Protein AF-A0A6A4X162-F1 (afdb_monomer_lite)

pLDDT: mean 90.35, std 9.37, range [43.38, 98.75]

Organism: Amphibalanus amphitrite (NCBI:txid1232801)

Sequence (374 aa):
MGSVSLGYGLFQLTVSLLPAKFVKVVQLLGFQSDRSAALAALMFCRTSRDMRAPLASLALLWYHSVVRPLLSLDGRAVSAGVAVCHQLLRETEGRYGQAALFQFFRGRLLRLESDLSGAIGAYEVAASQGQQGEVRLLCLHEIGWCRLLQLDWVEAFVAFSELAEQSRWSKAFYQYLSALCTGASGDITLASALLNDIPPPGRGRSELDTFLESRAAALREPRAPPAAQLACRLHAYELLYLWNALPSCPQDVWKAVVEDCERAALELPPLAAVAHLVCGGVFDNTCLREAERHYTRALHLGKDDSRRAYVAPHASYELAAMYCAQAKRRAEGRALLLSARDDYKDYDFESRLAVRIQAALKRLEKTGREQKSK

Radius of gyration: 21.19 Å; chains: 1; bounding box: 61×47×52 Å

InterPro domains:
  IPR019412 IML2-like/Tetratricopeptide repeat protein 39-like [PF10300] (2-252)
  IPR019412 IML2-like/Tetratricopeptide repeat protein 39-like [PTHR31859] (2-363)

Foldseek 3Di:
DLVCLLVQLVVLCVLLLAFPVVVVVVVVVVDDHDNVSSLVSLVVSLPDPDPSNVVSLLVLLCCLLAVCLQLVLVPVPNVVSLVVLVVSLVVCCVPCVQALSSLQSVLSSCLLVLVLVSSLVSLVSSLVNDPDVVSVLSSLVSNLVSCLLALVLVSNLVSLVVCLPPPPPDNLVSLQSNLLSCLLVQNPVVSLVSLVPRDQADPPDDLVSVLSVLLSVVLNPDDDSVLSNLSSNLVSLLVCVNSSSLSSHDPVSLVVLLVSLVVCVVSPVLCVLSSLLSNLSSCVNPPNVSNLVSLVVSLVSLPPNPSAVVSNLSSLLSNLSVQCVPPVRVVVSLVSLVCSLPVGDDHRPNSSSSSSSVSSVVVSVVVVVVVVVD

Secondary structure (DSSP, 8-state):
-HHHHHHHHHHHHHHTTS-HHHHHHHHHTTPPP-HHHHHHHHHHHTTSSSTHHHHHHHHHHHIIIIIHHHTTTTTT-THHHHHHHHHHHHHHHHHHTTSHHHHHHHHHHHHHTT-HHHHHHHHHHHHHH--SHHHHHHHHHHHHHHHHHTT-HHHHHHHHHHHHHH-SS-HHHHHHHHHHHHHHHT-HHHHHHHHHTSPPP-SS--HHHHHHHHHHHHHHS---HHHHHHHHHHHHHHHHHHTT-GGGS-HHHHHHH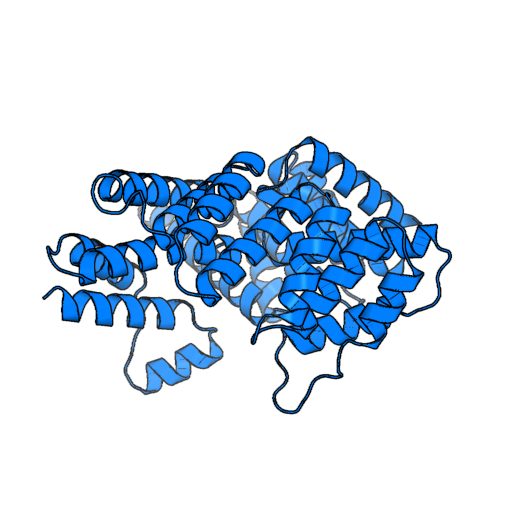HHHHHHHHHH-GGGHHHHHHHHHHHHTTT-HHHHHHHHHHHHHHHTS-GGGTTHHHHHHHHHHHHHHHSGGGHHHHHHHHHHHHHS--S-TTHHHHHHHHHHHHHHHHHHHHHHH--

Structure (mmCIF, N/CA/C/O backbone):
data_AF-A0A6A4X162-F1
#
_entry.id   AF-A0A6A4X162-F1
#
loop_
_atom_site.group_PDB
_atom_site.id
_atom_site.type_symbol
_atom_site.label_atom_id
_atom_site.label_alt_id
_atom_site.label_comp_id
_atom_site.label_asym_id
_atom_site.label_entity_id
_atom_site.label_seq_id
_atom_site.pdbx_PDB_ins_code
_atom_site.Cartn_x
_atom_site.Cartn_y
_atom_site.Cartn_z
_atom_site.occupancy
_atom_site.B_iso_or_equiv
_atom_site.auth_seq_id
_atom_site.auth_comp_id
_atom_site.auth_asym_id
_atom_site.auth_atom_id
_atom_site.pdbx_PDB_model_num
ATOM 1 N N . MET A 1 1 ? -25.952 -10.851 24.608 1.00 64.12 1 MET A N 1
ATOM 2 C CA . MET A 1 1 ? -25.878 -10.821 23.129 1.00 64.12 1 MET A CA 1
ATOM 3 C C . MET A 1 1 ? -24.673 -10.039 22.608 1.00 64.12 1 MET A C 1
ATOM 5 O O . MET A 1 1 ? -23.900 -10.628 21.872 1.00 64.12 1 MET A O 1
ATOM 9 N N . GLY A 1 2 ? -24.428 -8.786 23.024 1.00 71.44 2 GLY A N 1
ATOM 10 C CA . GLY A 1 2 ? -23.313 -7.974 22.490 1.00 71.44 2 GLY A CA 1
ATOM 11 C C . GLY A 1 2 ? -21.900 -8.580 22.609 1.00 71.44 2 GLY A C 1
ATOM 12 O O . GLY A 1 2 ? -21.102 -8.427 21.691 1.00 71.44 2 GLY A O 1
ATOM 13 N N . SER A 1 3 ? -21.591 -9.321 23.682 1.00 72.38 3 SER A N 1
ATOM 14 C CA . SER A 1 3 ? -20.309 -10.037 23.842 1.00 72.38 3 SER A CA 1
ATOM 15 C C . SER A 1 3 ? -20.112 -11.154 22.817 1.00 72.38 3 SER A C 1
ATOM 17 O O . SER A 1 3 ? -19.048 -11.254 22.212 1.00 72.38 3 SER A O 1
ATOM 19 N N . VAL A 1 4 ? -21.154 -11.960 22.598 1.00 84.06 4 VAL A N 1
ATOM 20 C CA . VAL A 1 4 ? -21.159 -13.039 21.603 1.00 84.06 4 VAL A CA 1
ATOM 21 C C . VAL A 1 4 ? -21.019 -12.448 20.203 1.00 84.06 4 VAL A C 1
ATOM 23 O O . VAL A 1 4 ? -20.213 -12.937 19.423 1.00 84.06 4 VAL A O 1
ATOM 26 N N . SER A 1 5 ? -21.721 -11.349 19.909 1.00 86.62 5 SER A N 1
ATOM 27 C CA . SER A 1 5 ? -21.634 -10.666 18.614 1.00 86.62 5 SER A CA 1
ATOM 28 C C . SER A 1 5 ? -20.253 -10.061 18.343 1.00 86.62 5 SER A C 1
ATOM 30 O O . SER A 1 5 ? -19.780 -10.158 17.215 1.00 86.62 5 SER A O 1
ATOM 32 N N . LEU A 1 6 ? -19.582 -9.487 19.353 1.00 90.19 6 LEU A N 1
ATOM 33 C CA . LEU A 1 6 ? -18.212 -8.979 19.199 1.00 90.19 6 LEU A CA 1
ATOM 34 C C . LEU A 1 6 ? -17.234 -10.116 18.892 1.00 90.19 6 LEU A C 1
ATOM 36 O O . LEU A 1 6 ? -16.507 -10.048 17.905 1.00 90.19 6 LEU A O 1
ATOM 40 N N . GLY A 1 7 ? -17.233 -11.162 19.725 1.00 90.31 7 GLY A N 1
ATOM 41 C CA . GLY A 1 7 ? -16.327 -12.300 19.566 1.00 90.31 7 GLY A CA 1
ATOM 42 C C . GLY A 1 7 ? -16.553 -13.037 18.247 1.00 90.31 7 GLY A C 1
ATOM 43 O O . GLY A 1 7 ? -15.603 -13.268 17.503 1.00 90.31 7 GLY A O 1
ATOM 44 N N . TYR A 1 8 ? -17.815 -13.329 17.919 1.00 90.56 8 TYR A N 1
ATOM 45 C CA . TYR A 1 8 ? -18.197 -13.938 16.645 1.00 90.56 8 TYR A CA 1
ATOM 46 C C . TYR A 1 8 ? -17.790 -13.060 15.460 1.00 90.56 8 TYR A C 1
ATOM 48 O O . TYR A 1 8 ? -17.157 -13.553 14.531 1.00 90.56 8 TYR A O 1
ATOM 56 N N . GLY A 1 9 ? -18.108 -11.762 15.508 1.00 91.56 9 GLY A N 1
ATOM 57 C CA . GLY A 1 9 ? -17.802 -10.812 14.443 1.00 91.56 9 GLY A CA 1
ATOM 58 C C . GLY A 1 9 ? -16.304 -10.691 14.174 1.00 91.56 9 GLY A C 1
ATOM 59 O O . GLY A 1 9 ? -15.881 -10.813 13.028 1.00 91.56 9 GLY A O 1
ATOM 60 N N . LEU A 1 10 ? -15.487 -10.526 15.218 1.00 91.50 10 LEU A N 1
ATOM 61 C CA . LEU A 1 10 ? -14.030 -10.461 15.084 1.00 91.50 10 LEU A CA 1
ATOM 62 C C . LEU A 1 10 ? -13.452 -11.769 14.539 1.00 91.50 10 LEU A C 1
ATOM 64 O O . LEU A 1 10 ? -12.712 -11.742 13.560 1.00 91.50 10 LEU A O 1
ATOM 68 N N . PHE A 1 11 ? -13.828 -12.911 15.118 1.00 88.75 11 PHE A N 1
ATOM 69 C CA . PHE A 1 11 ? -13.319 -14.213 14.691 1.00 88.75 11 PHE A CA 1
ATOM 70 C C . PHE A 1 11 ? -13.659 -14.503 13.224 1.00 88.75 11 PHE A C 1
ATOM 72 O O . PHE A 1 11 ? -12.775 -14.797 12.421 1.00 88.75 11 PHE A O 1
ATOM 79 N N . GLN A 1 12 ? -14.932 -14.359 12.851 1.00 88.81 12 GLN A N 1
ATOM 80 C CA . GLN A 1 12 ? -15.403 -14.595 11.487 1.00 88.81 12 GLN A CA 1
ATOM 81 C C . GLN A 1 12 ? -14.750 -13.644 10.484 1.00 88.81 12 GLN A C 1
ATOM 83 O O . GLN A 1 12 ? -14.373 -14.064 9.386 1.00 88.81 12 GLN A O 1
ATOM 88 N N . LEU A 1 13 ? -14.558 -12.378 10.868 1.00 87.88 13 LEU A N 1
ATOM 89 C CA . LEU A 1 13 ? -13.874 -11.407 10.030 1.00 87.88 13 LEU A CA 1
ATOM 90 C C . LEU A 1 13 ? -12.420 -11.819 9.799 1.00 87.88 13 LEU A C 1
ATOM 92 O O . LEU A 1 13 ? -12.012 -11.902 8.642 1.00 87.88 13 LEU A O 1
ATOM 96 N N . THR A 1 14 ? -11.675 -12.151 10.857 1.00 86.50 14 THR A N 1
ATOM 97 C CA . THR A 1 14 ? -10.281 -12.604 10.763 1.00 86.50 14 THR A CA 1
ATOM 98 C C . THR A 1 14 ? -10.153 -13.842 9.883 1.00 86.50 14 THR A C 1
ATOM 100 O O . THR A 1 14 ? -9.348 -13.840 8.955 1.00 86.50 14 THR A O 1
ATOM 103 N N . VAL A 1 15 ? -10.985 -14.869 10.094 1.00 83.75 15 VAL A N 1
ATOM 104 C CA . VAL A 1 15 ? -10.953 -16.086 9.265 1.00 83.75 15 VAL A CA 1
ATOM 105 C C . VAL A 1 15 ? -11.263 -15.763 7.800 1.00 83.75 15 VAL A C 1
ATOM 107 O O . VAL A 1 15 ? -10.614 -16.300 6.905 1.00 83.75 15 VAL A O 1
ATOM 110 N N . SER A 1 16 ? -12.189 -14.835 7.531 1.00 82.19 16 SER A N 1
ATOM 111 C CA . SER A 1 16 ? -12.540 -14.431 6.159 1.00 82.19 16 SER A CA 1
ATOM 112 C C . SER A 1 16 ? -11.418 -13.705 5.401 1.00 82.19 16 SER A C 1
ATOM 114 O O . SER A 1 16 ? -11.548 -13.483 4.191 1.00 82.19 16 SER A O 1
ATOM 116 N N . LEU A 1 17 ? -10.369 -13.275 6.107 1.00 80.00 17 LEU A N 1
ATOM 117 C CA . LEU A 1 17 ? -9.215 -12.553 5.570 1.00 80.00 17 LEU A CA 1
ATOM 118 C C . LEU A 1 17 ? -7.970 -13.442 5.457 1.00 80.00 17 LEU A C 1
ATOM 120 O O . LEU A 1 17 ? -6.963 -13.001 4.906 1.00 80.00 17 LEU A O 1
ATOM 124 N N . LEU A 1 18 ? -8.024 -14.681 5.957 1.00 74.19 18 LEU A N 1
ATOM 125 C CA . LEU A 1 18 ? -6.897 -15.603 5.885 1.00 74.19 18 LEU A CA 1
ATOM 126 C C . LEU A 1 18 ? -6.612 -16.033 4.434 1.00 74.19 18 LEU A C 1
ATOM 128 O O . LEU A 1 18 ? -7.545 -16.293 3.668 1.00 74.19 18 LEU A O 1
ATOM 132 N N . PRO A 1 19 ? -5.329 -16.198 4.057 1.00 67.44 19 PRO A N 1
ATOM 133 C CA . PRO A 1 19 ? -4.957 -16.827 2.795 1.00 67.44 19 PRO A CA 1
ATOM 134 C C . PRO A 1 19 ? -5.559 -18.232 2.654 1.00 67.44 19 PRO A C 1
ATOM 136 O O . PRO A 1 19 ? -5.687 -18.968 3.637 1.00 67.44 19 PRO A O 1
ATOM 139 N N . ALA A 1 20 ? -5.850 -18.652 1.418 1.00 67.75 20 ALA A N 1
ATOM 140 C CA . ALA A 1 20 ? -6.546 -19.911 1.118 1.00 67.75 20 ALA A CA 1
ATOM 141 C C . ALA A 1 20 ? -5.912 -21.162 1.764 1.00 67.75 20 ALA A C 1
ATOM 143 O O . ALA A 1 20 ? -6.627 -22.091 2.143 1.00 67.75 20 ALA A O 1
ATOM 144 N N . LYS A 1 21 ? -4.582 -21.173 1.939 1.00 67.62 21 LYS A N 1
ATOM 145 C CA . LYS A 1 21 ? -3.845 -22.254 2.615 1.00 67.62 21 LYS A CA 1
ATOM 146 C C . LYS A 1 21 ? -4.263 -22.453 4.080 1.00 67.62 21 LYS A C 1
ATOM 148 O O . LYS A 1 21 ? -4.369 -23.589 4.527 1.00 67.62 21 LYS A O 1
ATOM 153 N N . PHE A 1 22 ? -4.582 -21.376 4.798 1.00 69.81 22 PHE A N 1
ATOM 154 C CA . PHE A 1 22 ? -5.029 -21.435 6.195 1.00 69.81 22 PHE A CA 1
ATOM 155 C C . PHE A 1 22 ? -6.539 -21.652 6.322 1.00 69.81 22 PHE A C 1
ATOM 157 O O . PHE A 1 22 ? -6.988 -22.282 7.277 1.00 69.81 22 PHE A O 1
ATOM 164 N N . VAL A 1 23 ? -7.323 -21.205 5.335 1.00 69.31 23 VAL A N 1
ATOM 165 C CA . VAL A 1 23 ? -8.781 -21.416 5.313 1.00 69.31 23 VAL A CA 1
ATOM 166 C C . VAL A 1 23 ? -9.128 -22.907 5.378 1.00 69.31 23 VAL A C 1
ATOM 168 O O . VAL A 1 23 ? -10.038 -23.279 6.112 1.00 69.31 23 VAL A O 1
ATOM 171 N N . LYS A 1 24 ? -8.371 -23.777 4.694 1.00 68.31 24 LYS A N 1
ATOM 172 C CA . LYS A 1 24 ? -8.588 -25.236 4.735 1.00 68.31 24 LYS A CA 1
ATOM 173 C C . LYS A 1 24 ? -8.412 -25.833 6.137 1.00 68.31 24 LYS A C 1
ATOM 175 O O . LYS A 1 24 ? -9.174 -26.714 6.517 1.00 68.31 24 LYS A O 1
ATOM 180 N N . VAL A 1 25 ? -7.446 -25.337 6.913 1.00 73.06 25 VAL A N 1
ATOM 181 C CA . VAL A 1 25 ? -7.204 -25.788 8.297 1.00 73.06 25 VAL A CA 1
ATOM 182 C C . VAL A 1 25 ? -8.363 -25.375 9.200 1.00 73.06 25 VAL A C 1
ATOM 184 O O . VAL A 1 25 ? -8.862 -26.171 9.988 1.00 73.06 25 VAL A O 1
ATOM 187 N N . VAL A 1 26 ? -8.840 -24.141 9.046 1.00 74.25 26 VAL A N 1
ATOM 188 C CA . VAL A 1 26 ? -9.964 -23.623 9.833 1.00 74.25 26 VAL A CA 1
ATOM 189 C C . VAL A 1 26 ? -11.277 -24.336 9.473 1.00 74.25 26 VAL A C 1
ATOM 191 O O . VAL A 1 26 ? -12.067 -24.655 10.360 1.00 74.25 26 VAL A O 1
ATOM 194 N N . GLN A 1 27 ? -11.470 -24.685 8.197 1.00 77.25 27 GLN A N 1
ATOM 195 C CA . GLN A 1 27 ? -12.595 -25.507 7.736 1.00 77.25 27 GLN A CA 1
ATOM 196 C C . GLN A 1 27 ? -12.543 -26.942 8.265 1.00 77.25 27 GLN A C 1
ATOM 198 O O . GLN A 1 27 ? -13.587 -27.486 8.616 1.00 77.25 27 GLN A O 1
ATOM 203 N N . LEU A 1 28 ? -11.353 -27.542 8.367 1.00 76.44 28 LEU A N 1
ATOM 204 C CA . LEU A 1 28 ? -11.170 -28.865 8.973 1.00 76.44 28 LEU A CA 1
ATOM 205 C C . LEU A 1 28 ? -11.587 -28.874 10.451 1.00 76.44 28 LEU A C 1
ATOM 207 O O . LEU A 1 28 ? -12.164 -29.848 10.922 1.00 76.44 28 LEU A O 1
ATOM 211 N N . LEU A 1 29 ? -11.359 -27.766 11.161 1.00 78.00 29 LEU A N 1
ATOM 212 C CA . LEU A 1 29 ? -11.835 -27.553 12.532 1.00 78.00 29 LEU A CA 1
ATOM 213 C C . LEU A 1 29 ? -13.341 -27.225 12.615 1.00 78.00 29 LEU A C 1
ATOM 215 O O . LEU A 1 29 ? -13.843 -26.924 13.694 1.00 78.00 29 LEU A O 1
ATOM 219 N N . GLY A 1 30 ? -14.069 -27.278 11.494 1.00 72.25 30 GLY A N 1
ATOM 220 C CA . GLY A 1 30 ? -15.519 -27.087 11.431 1.00 72.25 30 GLY A CA 1
ATOM 221 C C . GLY A 1 30 ? -15.978 -25.638 11.255 1.00 72.25 30 GLY A C 1
ATOM 222 O O . GLY A 1 30 ? -17.179 -25.374 11.284 1.00 72.25 30 GLY A O 1
ATOM 223 N N . PHE A 1 31 ? -15.066 -24.684 11.048 1.00 70.25 31 PHE A N 1
ATOM 224 C CA . PHE A 1 31 ? -15.429 -23.276 10.896 1.00 70.25 31 PHE A CA 1
ATOM 225 C C . PHE A 1 31 ? -15.544 -22.876 9.422 1.00 70.25 31 PHE A C 1
ATOM 227 O O . PHE A 1 31 ? -14.587 -22.945 8.650 1.00 70.25 31 PHE A O 1
ATOM 234 N N . GLN A 1 32 ? -16.716 -22.374 9.039 1.00 71.44 32 GLN A N 1
ATOM 235 C CA . GLN A 1 32 ? -16.912 -21.666 7.775 1.00 71.44 32 GLN A CA 1
ATOM 236 C C . GLN A 1 32 ? -16.909 -20.157 8.029 1.00 71.44 32 GLN A C 1
ATOM 238 O O . GLN A 1 32 ? -17.490 -19.696 9.014 1.00 71.44 32 GLN A O 1
ATOM 243 N N . SER A 1 33 ? -16.242 -19.398 7.153 1.00 77.19 33 SER A N 1
ATOM 244 C CA . SER A 1 33 ? -16.163 -17.941 7.272 1.00 77.19 33 SER A CA 1
ATOM 245 C C . SER A 1 33 ? -17.256 -17.237 6.471 1.00 77.19 33 SER A C 1
ATOM 247 O O . SER A 1 33 ? -17.301 -17.403 5.248 1.00 77.19 33 SER A O 1
ATOM 249 N N . ASP A 1 34 ? -18.039 -16.373 7.113 1.00 83.19 34 ASP A N 1
ATOM 250 C CA . ASP A 1 34 ? -18.975 -15.463 6.442 1.00 83.19 34 ASP A CA 1
ATOM 251 C C . ASP A 1 34 ? -18.673 -14.009 6.819 1.00 83.19 34 ASP A C 1
ATOM 253 O O . ASP A 1 34 ? -18.968 -13.536 7.916 1.00 83.19 34 ASP A O 1
ATOM 257 N N . ARG A 1 35 ? -18.092 -13.272 5.866 1.00 87.81 35 ARG A N 1
ATOM 258 C CA . ARG A 1 35 ? -17.719 -11.869 6.065 1.00 87.81 35 ARG A CA 1
ATOM 259 C C . ARG A 1 35 ? -18.932 -10.955 6.235 1.00 87.81 35 ARG A C 1
ATOM 261 O O . ARG A 1 35 ? -18.873 -10.023 7.029 1.00 87.81 35 ARG A O 1
ATOM 268 N N . SER A 1 36 ? -20.015 -11.193 5.497 1.00 88.38 36 SER A N 1
ATOM 269 C CA . SER A 1 36 ? -21.250 -10.410 5.629 1.00 88.38 36 SER A CA 1
ATOM 270 C C . SER A 1 36 ? -21.853 -10.582 7.018 1.00 88.38 36 SER A C 1
ATOM 272 O O . SER A 1 36 ? -22.173 -9.586 7.666 1.00 88.38 36 SER A O 1
ATOM 274 N N . ALA A 1 37 ? -21.934 -11.823 7.503 1.00 90.06 37 ALA A N 1
ATOM 275 C CA . ALA A 1 37 ? -22.408 -12.113 8.852 1.00 90.06 37 ALA A CA 1
ATOM 276 C C . ALA A 1 37 ? -21.487 -11.505 9.922 1.00 90.06 37 ALA A C 1
ATOM 278 O O . ALA A 1 37 ? -21.973 -10.941 10.902 1.00 90.06 37 ALA A O 1
ATOM 279 N N . ALA A 1 38 ? -20.166 -11.552 9.714 1.00 92.44 38 ALA A N 1
ATOM 280 C CA . ALA A 1 38 ? -19.188 -10.948 10.616 1.00 92.44 38 ALA A CA 1
ATOM 281 C C . ALA A 1 38 ? -19.407 -9.435 10.778 1.00 92.44 38 ALA A C 1
ATOM 283 O O . ALA A 1 38 ? -19.490 -8.924 11.897 1.00 92.44 38 ALA A O 1
ATOM 284 N N . LEU A 1 39 ? -19.555 -8.721 9.656 1.00 93.38 39 LEU A N 1
ATOM 285 C CA . LEU A 1 39 ? -19.799 -7.278 9.650 1.00 93.38 39 LEU A CA 1
ATOM 286 C C . LEU A 1 39 ? -21.160 -6.934 10.258 1.00 93.38 39 LEU A C 1
ATOM 288 O O . LEU A 1 39 ? -21.246 -5.996 11.046 1.00 93.38 39 LEU A O 1
ATOM 292 N N . ALA A 1 40 ? -22.203 -7.716 9.964 1.00 94.19 40 ALA A N 1
ATOM 293 C CA . ALA A 1 40 ? -23.518 -7.541 10.574 1.00 94.19 40 ALA A CA 1
ATOM 294 C C . ALA A 1 40 ? -23.468 -7.721 12.102 1.00 94.19 40 ALA A C 1
ATOM 296 O O . ALA A 1 40 ? -24.056 -6.929 12.837 1.00 94.19 40 ALA A O 1
ATOM 297 N N . ALA A 1 41 ? -22.715 -8.706 12.599 1.00 94.50 41 ALA A N 1
ATOM 298 C CA . ALA A 1 41 ? -22.547 -8.932 14.032 1.00 94.50 41 ALA A CA 1
ATOM 299 C C . ALA A 1 41 ? -21.817 -7.771 14.730 1.00 94.50 41 ALA A C 1
ATOM 301 O O . ALA A 1 41 ? -22.228 -7.357 15.816 1.00 94.50 41 ALA A O 1
ATOM 302 N N . LEU A 1 42 ? -20.782 -7.198 14.104 1.00 95.75 42 LEU A N 1
ATOM 303 C CA . LEU A 1 42 ? -20.099 -6.004 14.620 1.00 95.75 42 LEU A CA 1
ATOM 304 C C . LEU A 1 42 ? -21.010 -4.765 14.579 1.00 95.75 42 LEU A C 1
ATOM 306 O O . LEU A 1 42 ? -21.072 -4.015 15.555 1.00 95.75 42 LEU A O 1
ATOM 310 N N . MET A 1 43 ? -21.774 -4.586 13.496 1.00 94.75 43 MET A N 1
ATOM 311 C CA . MET A 1 43 ? -22.774 -3.519 13.360 1.00 94.75 43 MET A CA 1
ATOM 312 C C . MET A 1 43 ? -23.930 -3.650 14.354 1.00 94.75 43 MET A C 1
ATOM 314 O O . MET A 1 43 ? -24.515 -2.645 14.737 1.00 94.75 43 MET A O 1
ATOM 318 N N . PHE A 1 44 ? -24.257 -4.858 14.806 1.00 94.25 44 PHE A N 1
ATOM 319 C CA . PHE A 1 44 ? -25.187 -5.056 15.913 1.00 94.25 44 PHE A CA 1
ATOM 320 C C . PHE A 1 44 ? -24.514 -4.771 17.262 1.00 94.25 44 PHE A C 1
ATOM 322 O O . PHE A 1 44 ? -25.073 -4.089 18.114 1.00 94.25 44 PHE A O 1
ATOM 329 N N . CYS A 1 45 ? -23.284 -5.250 17.469 1.00 93.62 45 CYS A N 1
ATOM 3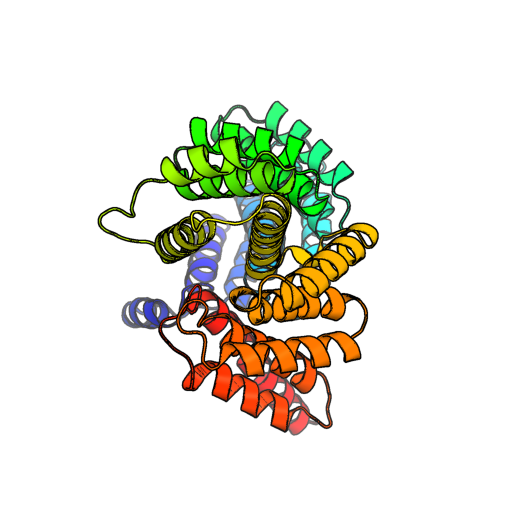30 C CA . CYS A 1 45 ? -22.558 -5.051 18.722 1.00 93.62 45 CYS A CA 1
ATOM 331 C C . CYS A 1 45 ? -22.371 -3.563 19.059 1.00 93.62 45 CYS A C 1
ATOM 333 O O . CYS A 1 45 ? -22.522 -3.172 20.215 1.00 93.62 45 CYS A O 1
ATOM 335 N N . ARG A 1 46 ? -22.117 -2.717 18.053 1.00 93.69 46 ARG A N 1
ATOM 336 C CA . ARG A 1 46 ? -21.923 -1.273 18.256 1.00 93.69 46 ARG A CA 1
ATOM 337 C C . ARG A 1 46 ? -23.131 -0.538 18.842 1.00 93.69 46 ARG A C 1
ATOM 339 O O . ARG A 1 46 ? -22.960 0.567 19.341 1.00 93.69 46 ARG A O 1
ATOM 346 N N . THR A 1 47 ? -24.334 -1.114 18.787 1.00 90.62 47 THR A N 1
ATOM 347 C CA . THR A 1 47 ? -25.532 -0.510 19.390 1.00 90.62 47 THR A CA 1
ATOM 348 C C . THR A 1 47 ? -25.661 -0.831 20.883 1.00 90.62 47 THR A C 1
ATOM 350 O O . THR A 1 47 ? -26.643 -0.432 21.513 1.00 90.62 47 THR A O 1
ATOM 353 N N . SER A 1 48 ? -24.709 -1.570 21.473 1.00 89.62 48 SER A N 1
ATOM 354 C CA . SER A 1 48 ? -24.671 -1.806 22.917 1.00 89.62 48 SER A CA 1
ATOM 355 C C . SER A 1 48 ? -24.350 -0.519 23.691 1.00 89.62 48 SER A C 1
ATOM 357 O O . SER A 1 48 ? -23.905 0.489 23.144 1.00 89.62 48 SER A O 1
ATOM 359 N N . ARG A 1 49 ? -24.604 -0.537 25.004 1.00 85.31 49 ARG A N 1
ATOM 360 C CA . ARG A 1 49 ? -24.318 0.591 25.913 1.00 85.31 49 ARG A CA 1
ATOM 361 C C . ARG A 1 49 ? -23.026 0.414 26.714 1.00 85.31 49 ARG A C 1
ATOM 363 O O . ARG A 1 49 ? -22.746 1.212 27.598 1.00 85.31 49 ARG A O 1
ATOM 370 N N . ASP A 1 50 ? -22.276 -0.648 26.446 1.00 88.94 50 ASP A N 1
ATOM 371 C CA . ASP A 1 50 ? -21.082 -1.032 27.195 1.00 88.94 50 ASP A CA 1
ATOM 372 C C . ASP A 1 50 ? -19.804 -0.828 26.366 1.00 88.94 50 ASP A C 1
ATOM 374 O O . ASP A 1 50 ? -19.846 -0.413 25.208 1.00 88.94 50 ASP A O 1
ATOM 378 N N . MET A 1 51 ? -18.648 -1.153 26.951 1.00 86.81 51 MET A N 1
ATOM 379 C CA . MET A 1 51 ? -17.335 -0.987 26.312 1.00 86.81 51 MET A CA 1
ATOM 380 C C . MET A 1 51 ? -17.166 -1.794 25.010 1.00 86.81 51 MET A C 1
ATOM 382 O O . MET A 1 51 ? -16.215 -1.589 24.262 1.00 86.81 51 MET A O 1
ATOM 386 N N . ARG A 1 52 ? -18.086 -2.707 24.686 1.00 91.56 52 ARG A N 1
ATOM 387 C CA . ARG A 1 52 ? -18.023 -3.492 23.448 1.00 91.56 52 ARG A CA 1
ATOM 388 C C . ARG A 1 52 ? -18.419 -2.645 22.243 1.00 91.56 52 ARG A C 1
ATOM 390 O O . ARG A 1 52 ? -17.892 -2.878 21.159 1.00 91.56 52 ARG A O 1
ATOM 397 N N . ALA A 1 53 ? -19.266 -1.633 22.435 1.00 92.12 53 ALA A N 1
ATOM 398 C CA . ALA A 1 53 ? -19.689 -0.740 21.367 1.00 92.12 53 ALA A CA 1
ATOM 399 C C . ALA A 1 53 ? -18.535 0.043 20.707 1.00 92.12 53 ALA A C 1
ATOM 401 O O . ALA A 1 53 ? -18.417 -0.007 19.474 1.00 92.12 53 ALA A O 1
ATOM 402 N N . PRO A 1 54 ? -17.648 0.728 21.464 1.00 93.25 54 PRO A N 1
ATOM 403 C CA . PRO A 1 54 ? -16.486 1.378 20.867 1.00 93.25 54 PRO A CA 1
ATOM 404 C C . PRO A 1 54 ? -15.505 0.366 20.265 1.00 93.25 54 PRO A C 1
ATOM 406 O O . PRO A 1 54 ? -14.993 0.620 19.182 1.00 93.25 54 PRO A O 1
ATOM 409 N N . LEU A 1 55 ? -15.303 -0.811 20.872 1.00 94.31 55 LEU A N 1
ATOM 410 C CA . LEU A 1 55 ? -14.433 -1.852 20.302 1.00 94.31 55 LEU A CA 1
ATOM 411 C C . LEU A 1 55 ? -14.949 -2.380 18.955 1.00 94.31 55 LEU A C 1
ATOM 413 O O . LEU A 1 55 ? -14.172 -2.521 18.012 1.00 94.31 55 LEU A O 1
ATOM 417 N N . ALA A 1 56 ? -16.257 -2.619 18.831 1.00 95.69 56 ALA A N 1
ATOM 418 C CA . ALA A 1 56 ? -16.879 -2.996 17.565 1.00 95.69 56 ALA A CA 1
ATOM 419 C C . ALA A 1 56 ? -16.731 -1.888 16.509 1.00 95.69 56 ALA A C 1
ATOM 421 O O . ALA A 1 56 ? -16.428 -2.175 15.352 1.00 95.69 56 ALA A O 1
ATOM 422 N N . SER A 1 57 ? -16.893 -0.623 16.911 1.00 96.44 57 SER A N 1
ATOM 423 C CA . SER A 1 57 ? -16.729 0.526 16.013 1.00 96.44 57 SER A CA 1
ATOM 424 C C . SER A 1 57 ? -15.281 0.672 15.535 1.00 96.44 57 SER A C 1
ATOM 426 O O . SER A 1 57 ? -15.061 0.854 14.343 1.00 96.44 57 SER A O 1
ATOM 428 N N . LEU A 1 58 ? -14.294 0.506 16.421 1.00 96.44 58 LEU A N 1
ATOM 429 C CA . LEU A 1 58 ? -12.870 0.514 16.068 1.00 96.44 58 LEU A CA 1
ATOM 430 C C . LEU A 1 58 ? -12.505 -0.648 15.132 1.00 96.44 58 LEU A C 1
ATOM 432 O O . LEU A 1 58 ? -11.774 -0.448 14.166 1.00 96.44 58 LEU A O 1
ATOM 436 N N . ALA A 1 59 ? -13.052 -1.846 15.361 1.00 96.12 59 ALA A N 1
ATOM 437 C CA . ALA A 1 59 ? -12.844 -2.993 14.477 1.00 96.12 59 ALA A CA 1
ATOM 438 C C . ALA A 1 59 ? -13.414 -2.755 13.069 1.00 96.12 59 ALA A C 1
ATOM 440 O O . ALA A 1 59 ? -12.771 -3.081 12.069 1.00 96.12 59 ALA A O 1
ATOM 441 N N . LEU A 1 60 ? -14.601 -2.147 12.982 1.00 96.56 60 LEU A N 1
ATOM 442 C CA . LEU A 1 60 ? -15.195 -1.737 11.712 1.00 96.56 60 LEU A CA 1
ATOM 443 C C . LEU A 1 60 ? -14.363 -0.636 11.039 1.00 96.56 60 LEU A C 1
ATOM 445 O O . LEU A 1 60 ? -14.046 -0.766 9.860 1.00 96.56 60 LEU A O 1
ATOM 449 N N . LEU A 1 61 ? -13.944 0.402 11.770 1.00 97.19 61 LEU A N 1
ATOM 450 C CA . LEU A 1 61 ? -13.071 1.457 11.243 1.00 97.19 61 LEU A CA 1
ATOM 451 C C . LEU A 1 61 ? -11.769 0.878 10.684 1.00 97.19 61 LEU A C 1
ATOM 453 O O . LEU A 1 61 ? -11.391 1.210 9.562 1.00 97.19 61 LEU A O 1
ATOM 457 N N . TRP A 1 62 ? -11.129 -0.043 11.403 1.00 95.69 62 TRP A N 1
ATOM 458 C CA . TRP A 1 62 ? -9.936 -0.742 10.934 1.00 95.69 62 TRP A CA 1
ATOM 459 C C . TRP A 1 62 ? -10.199 -1.535 9.651 1.00 95.69 62 TRP A C 1
ATOM 461 O O . TRP A 1 62 ? -9.476 -1.398 8.663 1.00 95.69 62 TRP A O 1
ATOM 471 N N . TYR A 1 63 ? -11.274 -2.321 9.617 1.00 94.56 63 TYR A N 1
ATOM 472 C CA . TYR A 1 63 ? -11.625 -3.096 8.431 1.00 94.56 63 TYR A CA 1
ATOM 473 C C . TYR A 1 63 ? -11.881 -2.199 7.211 1.00 94.56 63 TYR A C 1
ATOM 475 O O . TYR A 1 63 ? -11.363 -2.461 6.122 1.00 94.56 63 TYR A O 1
ATOM 483 N N . HIS A 1 64 ? -12.655 -1.128 7.391 1.00 93.88 64 HIS A N 1
ATOM 484 C CA . HIS A 1 64 ? -13.066 -0.248 6.303 1.00 93.88 64 HIS A CA 1
ATOM 485 C C . HIS A 1 64 ? -11.956 0.698 5.823 1.00 93.88 64 HIS A C 1
ATOM 487 O O . HIS A 1 64 ? -11.900 0.964 4.624 1.00 93.88 64 HIS A O 1
ATOM 493 N N . SER A 1 65 ? -11.059 1.148 6.708 1.00 94.06 65 SER A N 1
ATOM 494 C CA . SER A 1 65 ? -10.003 2.124 6.378 1.00 94.06 65 SER A CA 1
ATOM 495 C C . SER A 1 65 ? -8.601 1.532 6.175 1.00 94.06 65 SER A C 1
ATOM 497 O O . SER A 1 65 ? -7.715 2.216 5.656 1.00 94.06 65 SER A O 1
ATOM 499 N N . VAL A 1 66 ? -8.369 0.277 6.577 1.00 92.31 66 VAL A N 1
ATOM 500 C CA . VAL A 1 66 ? -7.054 -0.382 6.466 1.00 92.31 66 VAL A CA 1
ATOM 501 C C . VAL A 1 66 ? -7.147 -1.648 5.622 1.00 92.31 66 VAL A C 1
ATOM 503 O O . VAL A 1 66 ? -6.513 -1.736 4.573 1.00 92.31 66 VAL A O 1
ATOM 506 N N . VAL A 1 67 ? -7.972 -2.617 6.029 1.00 90.44 67 VAL A N 1
ATOM 507 C CA . VAL A 1 67 ? -8.018 -3.937 5.373 1.00 90.44 67 VAL A CA 1
ATOM 508 C C . VAL A 1 67 ? -8.573 -3.860 3.956 1.00 90.44 67 VAL A C 1
ATOM 510 O O . VAL A 1 67 ? -7.974 -4.410 3.030 1.00 90.44 67 VAL A O 1
ATOM 513 N N . ARG A 1 68 ? -9.728 -3.204 3.774 1.00 88.94 68 ARG A N 1
ATOM 514 C CA . ARG A 1 68 ? -10.379 -3.099 2.460 1.00 88.94 68 ARG A CA 1
ATOM 515 C C . ARG A 1 68 ? -9.465 -2.430 1.423 1.00 88.94 68 ARG A C 1
ATOM 517 O O . ARG A 1 68 ? -9.313 -3.036 0.358 1.00 88.94 68 ARG A O 1
ATOM 524 N N . PRO A 1 69 ? -8.821 -1.277 1.712 1.00 89.12 69 PRO A N 1
ATOM 525 C CA . PRO A 1 69 ? -7.833 -0.687 0.812 1.00 89.12 69 PRO A CA 1
ATOM 526 C C . PRO A 1 69 ? -6.624 -1.594 0.567 1.00 89.12 69 PRO A C 1
ATOM 528 O O . PRO A 1 69 ? -6.316 -1.866 -0.590 1.00 89.12 69 PRO A O 1
ATOM 531 N N . LEU A 1 70 ? -5.983 -2.126 1.615 1.00 87.06 70 LEU A N 1
ATOM 532 C CA . LEU A 1 70 ? -4.753 -2.923 1.484 1.00 87.06 70 LEU A CA 1
ATOM 533 C C . LEU A 1 70 ? -4.935 -4.168 0.600 1.00 87.06 70 LEU A C 1
ATOM 535 O O . LEU A 1 70 ? -4.039 -4.547 -0.150 1.00 87.06 70 LEU A O 1
ATOM 539 N N . LEU A 1 71 ? -6.101 -4.810 0.689 1.00 84.75 71 LEU A N 1
ATOM 540 C CA . LEU A 1 71 ? -6.440 -6.013 -0.075 1.00 84.75 71 LEU A CA 1
ATOM 541 C C . LEU A 1 71 ? -7.283 -5.716 -1.325 1.00 84.75 71 LEU A C 1
ATOM 543 O O . LEU A 1 71 ? -7.793 -6.650 -1.942 1.00 84.75 71 LEU A O 1
ATOM 547 N N . SER A 1 72 ? -7.494 -4.441 -1.670 1.00 82.75 72 SER A N 1
ATOM 548 C CA . SER A 1 72 ? -8.355 -3.985 -2.775 1.00 82.75 72 SER A CA 1
ATOM 549 C C . SER A 1 72 ? -9.697 -4.745 -2.860 1.00 82.75 72 SER A C 1
ATOM 551 O O . SER A 1 72 ? -10.148 -5.142 -3.943 1.00 82.75 72 SER A O 1
ATOM 553 N N . LEU A 1 73 ? -10.356 -4.982 -1.714 1.00 79.56 73 LEU A N 1
ATOM 554 C CA . LEU A 1 73 ? -11.534 -5.867 -1.623 1.00 79.56 73 LEU A CA 1
ATOM 555 C C . LEU A 1 73 ? -12.760 -5.363 -2.382 1.00 79.56 73 LEU A C 1
ATOM 557 O O . LEU A 1 73 ? -13.675 -6.155 -2.620 1.00 79.56 73 LEU A O 1
ATOM 561 N N . ASP A 1 74 ? -12.746 -4.109 -2.824 1.00 72.12 74 ASP A N 1
ATOM 562 C CA . ASP A 1 74 ? -13.786 -3.486 -3.647 1.00 72.12 74 ASP A CA 1
ATOM 563 C C . ASP A 1 74 ? -13.303 -3.156 -5.065 1.00 72.12 74 ASP A C 1
ATOM 565 O O . ASP A 1 74 ? -14.020 -2.545 -5.855 1.00 72.12 74 ASP A O 1
ATOM 569 N N . GLY A 1 75 ? -12.093 -3.593 -5.434 1.00 72.06 75 GLY A N 1
ATOM 570 C CA . GLY A 1 75 ? -11.448 -3.164 -6.672 1.00 72.06 75 GLY A CA 1
ATOM 571 C C . GLY A 1 75 ? -11.252 -1.653 -6.634 1.00 72.06 75 GLY A C 1
ATOM 572 O O . GLY A 1 75 ? -10.707 -1.137 -5.664 1.00 72.06 75 GLY A O 1
ATOM 573 N N . ARG A 1 76 ? -11.763 -0.953 -7.649 1.00 63.78 76 ARG A N 1
ATOM 574 C CA . ARG A 1 76 ? -11.661 0.508 -7.771 1.00 63.78 76 ARG A CA 1
ATOM 575 C C . ARG A 1 76 ? -12.649 1.297 -6.892 1.00 63.78 76 ARG A C 1
ATOM 577 O O . ARG A 1 76 ? -12.570 2.516 -6.833 1.00 63.78 76 ARG A O 1
ATOM 584 N N . ALA A 1 77 ? -13.582 0.640 -6.197 1.00 58.75 77 ALA A N 1
ATOM 585 C CA . ALA A 1 77 ? -14.627 1.307 -5.411 1.00 58.75 77 ALA A CA 1
ATOM 586 C C . ALA A 1 77 ? -14.205 1.592 -3.951 1.00 58.75 77 ALA A C 1
ATOM 588 O O . ALA A 1 77 ? -14.841 1.125 -3.004 1.00 58.75 77 ALA A O 1
ATOM 589 N N . VAL A 1 78 ? -13.134 2.372 -3.759 1.00 63.78 78 VAL A N 1
ATOM 590 C CA . VAL A 1 78 ? -12.632 2.769 -2.421 1.00 63.78 78 VAL A CA 1
ATOM 591 C C . VAL A 1 78 ? -13.669 3.599 -1.638 1.00 63.78 78 VAL A C 1
ATOM 593 O O . VAL A 1 78 ? -13.762 3.500 -0.412 1.00 63.78 78 VAL A O 1
ATOM 596 N N . SER A 1 79 ? -14.532 4.338 -2.343 1.00 72.50 79 SER A N 1
ATOM 597 C CA . SER A 1 79 ? -15.542 5.247 -1.778 1.00 72.50 79 SER A CA 1
ATOM 598 C C . SER A 1 79 ? -16.536 4.586 -0.814 1.00 72.50 79 SER A C 1
ATOM 600 O O . SER A 1 79 ? -16.970 5.214 0.152 1.00 72.50 79 SER A O 1
ATOM 602 N N . ALA A 1 80 ? -16.867 3.306 -1.011 1.00 75.75 80 ALA A N 1
ATOM 603 C CA . ALA A 1 80 ? -17.799 2.595 -0.136 1.00 75.75 80 ALA A CA 1
ATOM 604 C C . ALA A 1 80 ? -17.214 2.322 1.264 1.00 75.75 80 ALA A C 1
ATOM 606 O O . ALA A 1 80 ? -17.958 2.251 2.240 1.00 75.75 80 ALA A O 1
ATOM 607 N N . GLY A 1 81 ? -15.891 2.161 1.387 1.00 85.44 81 GLY A N 1
ATOM 608 C CA . GLY A 1 81 ? -15.223 2.053 2.689 1.00 85.44 81 GLY A CA 1
ATOM 609 C C . GLY A 1 81 ? -15.215 3.391 3.426 1.00 85.44 81 GLY A C 1
ATOM 610 O O . GLY A 1 81 ? -15.621 3.457 4.585 1.00 85.44 81 GLY A O 1
ATOM 611 N N . VAL A 1 82 ? -14.840 4.450 2.706 1.00 91.00 82 VAL A N 1
ATOM 612 C CA . VAL A 1 82 ? -14.773 5.840 3.187 1.00 91.00 82 VAL A CA 1
ATOM 613 C C . VAL A 1 82 ? -16.127 6.317 3.725 1.00 91.00 82 VAL A C 1
ATOM 615 O O . VAL A 1 82 ? -16.197 6.831 4.840 1.00 91.00 82 VAL A O 1
ATOM 618 N N . ALA A 1 83 ? -17.224 6.067 3.000 1.00 92.44 83 ALA A N 1
ATOM 619 C CA . ALA A 1 83 ? -18.569 6.453 3.434 1.00 92.44 83 ALA A CA 1
ATOM 620 C C . ALA A 1 83 ? -18.982 5.799 4.766 1.00 92.44 83 ALA A C 1
ATOM 622 O O . ALA A 1 83 ? -19.546 6.461 5.639 1.00 92.44 83 ALA A O 1
ATOM 623 N N . VAL A 1 84 ? -18.657 4.513 4.953 1.00 93.12 84 VAL A N 1
ATOM 624 C CA . VAL A 1 84 ? -18.925 3.811 6.217 1.00 93.12 84 VAL A CA 1
ATOM 625 C C . VAL A 1 84 ? -18.081 4.403 7.346 1.00 93.12 84 VAL A C 1
ATOM 627 O O . VAL A 1 84 ? -18.612 4.658 8.422 1.00 93.12 84 VAL A O 1
ATOM 630 N N . CYS A 1 85 ? -16.797 4.686 7.113 1.00 95.75 85 CYS A N 1
ATOM 631 C CA . CYS A 1 85 ? -15.938 5.330 8.110 1.00 95.75 85 CYS A CA 1
ATOM 632 C C . CYS A 1 85 ? -16.476 6.697 8.557 1.00 95.75 85 CYS A C 1
ATOM 634 O O . CYS A 1 85 ? -16.529 6.950 9.760 1.00 95.75 85 CYS A O 1
ATOM 636 N N . HIS A 1 86 ? -16.943 7.537 7.624 1.00 96.19 86 HIS A N 1
ATOM 637 C CA . HIS A 1 86 ? -17.607 8.809 7.949 1.00 96.19 86 HIS A CA 1
ATOM 638 C C . HIS A 1 86 ? -18.796 8.612 8.882 1.00 96.19 86 HIS A C 1
ATOM 640 O O . HIS A 1 86 ? -18.904 9.295 9.900 1.00 96.19 86 HIS A O 1
ATOM 646 N N . GLN A 1 87 ? -19.681 7.670 8.554 1.00 95.56 87 GLN A N 1
ATOM 647 C CA . GLN A 1 87 ? -20.851 7.380 9.378 1.00 95.56 87 GLN A CA 1
ATOM 648 C C . GLN A 1 87 ? -20.445 6.914 10.784 1.00 95.56 87 GLN A C 1
ATOM 650 O O . GLN A 1 87 ? -20.954 7.438 11.776 1.00 95.56 87 GLN A O 1
ATOM 655 N N . LEU A 1 88 ? -19.509 5.964 10.874 1.00 96.06 88 LEU A N 1
ATOM 656 C CA . LEU A 1 88 ? -19.028 5.423 12.145 1.00 96.06 88 LEU A CA 1
ATOM 657 C C . LEU A 1 88 ? -18.457 6.526 13.043 1.00 96.06 88 LEU A C 1
ATOM 659 O O . LEU A 1 88 ? -18.851 6.612 14.204 1.00 96.06 88 LEU A O 1
ATOM 663 N N . LEU A 1 89 ? -17.576 7.379 12.504 1.00 96.38 89 LEU A N 1
ATOM 664 C CA . LEU A 1 89 ? -16.959 8.471 13.260 1.00 96.38 89 LEU A CA 1
ATOM 665 C C . LEU A 1 89 ? -18.006 9.484 13.732 1.00 96.38 89 LEU A C 1
ATOM 667 O O . LEU A 1 89 ? -18.051 9.778 14.926 1.00 96.38 89 LEU A O 1
ATOM 671 N N . ARG A 1 90 ? -18.906 9.933 12.842 1.00 95.81 90 ARG A N 1
ATOM 672 C CA . ARG A 1 90 ? -19.980 10.889 13.180 1.00 95.81 90 ARG A CA 1
ATOM 673 C C . ARG A 1 90 ? -20.865 10.396 14.320 1.00 95.81 90 ARG A C 1
ATOM 675 O O . ARG A 1 90 ? -21.179 11.158 15.227 1.00 95.81 90 ARG A O 1
ATOM 682 N N . GLU A 1 91 ? -21.251 9.124 14.299 1.00 93.31 91 GLU A N 1
ATOM 683 C CA . GLU A 1 91 ? -22.106 8.539 15.338 1.00 93.31 91 GLU A CA 1
ATOM 684 C C . GLU A 1 91 ? -21.388 8.397 16.691 1.00 93.31 91 GLU A C 1
ATOM 686 O O . GLU A 1 91 ? -22.034 8.379 17.740 1.00 93.31 91 GLU A O 1
ATOM 691 N N . THR A 1 92 ? -20.056 8.307 16.687 1.00 93.50 92 THR A N 1
ATOM 692 C CA . THR A 1 92 ? -19.242 8.185 17.907 1.00 93.50 92 THR A CA 1
ATOM 693 C C . THR A 1 92 ? -18.679 9.508 18.426 1.00 93.50 92 THR A C 1
ATOM 695 O O . THR A 1 92 ? -18.240 9.553 19.576 1.00 93.50 92 THR A O 1
ATOM 698 N N . GLU A 1 93 ? -18.732 10.581 17.632 1.00 93.25 93 GLU A N 1
ATOM 699 C CA . GLU A 1 93 ? -18.075 11.870 17.896 1.00 93.25 93 GLU A CA 1
ATOM 700 C C . GLU A 1 93 ? -18.415 12.433 19.282 1.00 93.25 93 GLU A C 1
ATOM 702 O O . GLU A 1 93 ? -17.524 12.730 20.074 1.00 93.25 93 GLU A O 1
ATOM 707 N N . GLY A 1 94 ? -19.704 12.488 19.635 1.00 93.00 94 GLY A N 1
ATOM 708 C CA . GLY A 1 94 ? -20.149 13.077 20.904 1.00 93.00 94 GLY A CA 1
ATOM 709 C C . GLY A 1 94 ? -19.689 12.331 22.164 1.00 93.00 94 GLY A C 1
ATOM 710 O O . GLY A 1 94 ? -19.773 12.884 23.255 1.00 93.00 94 GLY A O 1
ATOM 711 N N . ARG A 1 95 ? -19.220 11.081 22.042 1.00 90.81 95 ARG A N 1
ATOM 712 C CA . ARG A 1 95 ? -18.755 10.266 23.182 1.00 90.81 95 ARG A CA 1
ATOM 713 C C . ARG A 1 95 ? -17.261 9.982 23.151 1.00 90.81 95 ARG A C 1
ATOM 715 O O . ARG A 1 95 ? -16.635 9.924 24.202 1.00 90.81 95 ARG A O 1
ATOM 722 N N . TYR A 1 96 ? -16.711 9.759 21.962 1.00 93.00 96 TYR A N 1
ATOM 723 C CA . TYR A 1 96 ? -15.349 9.269 21.772 1.00 93.00 96 TYR A CA 1
ATOM 724 C C . TYR A 1 96 ? -14.529 10.142 20.821 1.00 93.00 96 TYR A C 1
ATOM 726 O O . TYR A 1 96 ? -13.398 9.778 20.521 1.00 93.00 96 TYR A O 1
ATOM 734 N N . GLY A 1 97 ? -15.048 11.293 20.376 1.00 89.81 97 GLY A N 1
ATOM 735 C CA . GLY A 1 97 ? -14.364 12.169 19.423 1.00 89.81 97 GLY A CA 1
ATOM 736 C C . GLY A 1 97 ? -12.965 12.583 19.879 1.00 89.81 97 GLY A C 1
ATOM 737 O O . GLY A 1 97 ? -12.062 12.650 19.064 1.00 89.81 97 GLY A O 1
ATOM 738 N N . GLN A 1 98 ? -12.734 12.763 21.183 1.00 91.75 98 GLN A N 1
ATOM 739 C CA . GLN A 1 98 ? -11.412 13.120 21.727 1.00 91.75 98 GLN A CA 1
ATOM 740 C C . GLN A 1 98 ? -10.527 11.913 22.082 1.00 91.75 98 GLN A C 1
ATOM 742 O O . GLN A 1 98 ? -9.382 12.081 22.492 1.00 91.75 98 GLN A O 1
ATOM 747 N N . ALA A 1 99 ? -11.032 10.684 21.955 1.00 94.44 99 ALA A N 1
ATOM 748 C CA . ALA A 1 99 ? -10.254 9.498 22.283 1.00 94.44 99 ALA A CA 1
ATOM 749 C C . ALA A 1 99 ? -9.181 9.242 21.214 1.00 94.44 99 ALA A C 1
ATOM 751 O O . ALA A 1 99 ? -9.473 9.239 20.017 1.00 94.44 99 ALA A O 1
ATOM 752 N N . ALA A 1 100 ? -7.956 8.941 21.655 1.00 96.38 100 ALA A N 1
ATOM 753 C CA . ALA A 1 100 ? -6.785 8.795 20.786 1.00 96.38 100 ALA A CA 1
ATOM 754 C C . ALA A 1 100 ? -7.015 7.867 19.578 1.00 96.38 100 ALA A C 1
ATOM 756 O O . ALA A 1 100 ? -6.697 8.226 18.451 1.00 96.38 100 ALA A O 1
ATOM 757 N N . LEU A 1 101 ? -7.637 6.697 19.775 1.00 96.31 101 LEU A N 1
ATOM 758 C CA . LEU A 1 101 ? -7.890 5.752 18.677 1.00 96.31 101 LEU A CA 1
ATOM 759 C C . LEU A 1 101 ? -8.933 6.255 17.667 1.00 96.31 101 LEU A C 1
ATOM 761 O O . LEU A 1 101 ? -8.847 5.927 16.487 1.00 96.31 101 LEU A O 1
ATOM 765 N N . PHE A 1 102 ? -9.907 7.059 18.095 1.00 96.62 102 PHE A N 1
ATOM 766 C CA . PHE A 1 102 ? -10.879 7.659 17.177 1.00 96.62 102 PHE A CA 1
ATOM 767 C C . PHE A 1 102 ? -10.255 8.817 16.391 1.00 96.62 102 PHE A C 1
ATOM 769 O O . PHE A 1 102 ? -10.488 8.915 15.188 1.00 96.62 102 PHE A O 1
ATOM 776 N N . GLN A 1 103 ? -9.385 9.614 17.021 1.00 97.31 103 GLN A N 1
ATOM 777 C CA . GLN A 1 103 ? -8.564 10.612 16.323 1.00 97.31 103 GLN A CA 1
ATOM 778 C C . GLN A 1 103 ? -7.602 9.960 15.321 1.00 97.31 103 GLN A C 1
ATOM 780 O O . GLN A 1 103 ? -7.505 10.406 14.180 1.00 97.31 103 GLN A O 1
ATOM 785 N N . PHE A 1 104 ? -6.993 8.828 15.683 1.00 97.94 104 PHE A N 1
ATOM 786 C CA . PHE A 1 104 ? -6.191 8.029 14.759 1.00 97.94 104 PHE A CA 1
ATOM 787 C C . PHE A 1 104 ? -7.005 7.613 13.524 1.00 97.94 104 PHE A C 1
ATOM 789 O O . PHE A 1 104 ? -6.576 7.813 12.389 1.00 97.94 104 PHE A O 1
ATOM 796 N N . PHE A 1 105 ? -8.218 7.081 13.711 1.00 98.00 105 PHE A N 1
ATOM 797 C CA . PHE A 1 105 ? -9.059 6.693 12.574 1.00 98.00 105 PHE A CA 1
ATOM 798 C C . PHE A 1 105 ? -9.614 7.878 11.777 1.00 98.00 105 PHE A C 1
ATOM 800 O O . PHE A 1 105 ? -9.860 7.731 10.580 1.00 98.00 105 PHE A O 1
ATOM 807 N N . ARG A 1 106 ? -9.759 9.055 12.392 1.00 97.75 106 ARG A N 1
ATOM 808 C CA . ARG A 1 106 ? -10.033 10.302 11.670 1.00 97.75 106 ARG A CA 1
ATOM 809 C C . ARG A 1 106 ? -8.863 10.677 10.760 1.00 97.75 106 ARG A C 1
ATOM 811 O O . ARG A 1 106 ? -9.098 10.959 9.590 1.00 97.75 106 ARG A O 1
ATOM 818 N N . GLY A 1 107 ? -7.623 10.574 11.240 1.00 98.00 107 GLY A N 1
ATOM 819 C CA . GLY A 1 107 ? -6.432 10.732 10.399 1.00 98.00 107 GLY A CA 1
ATOM 820 C C . GLY A 1 107 ? -6.390 9.724 9.246 1.00 98.00 107 GLY A C 1
ATOM 821 O O . GLY A 1 107 ? -6.154 10.101 8.098 1.00 98.00 107 GLY A O 1
ATOM 822 N N . ARG A 1 108 ? -6.725 8.452 9.513 1.00 96.94 108 ARG A N 1
ATOM 823 C CA . ARG A 1 108 ? -6.817 7.410 8.470 1.00 96.94 108 ARG A CA 1
ATOM 824 C C . ARG A 1 108 ? -7.830 7.757 7.388 1.00 96.94 108 ARG A C 1
ATOM 826 O O . ARG A 1 108 ? -7.563 7.506 6.216 1.00 96.94 108 ARG A O 1
ATOM 833 N N . LEU A 1 109 ? -8.980 8.308 7.772 1.00 96.31 109 LEU A N 1
ATOM 834 C CA . LEU A 1 109 ? -10.013 8.737 6.835 1.00 96.31 109 LEU A CA 1
ATOM 835 C C . LEU A 1 109 ? -9.525 9.896 5.958 1.00 96.31 109 LEU A C 1
ATOM 837 O O . LEU A 1 109 ? -9.591 9.777 4.740 1.00 96.31 109 LEU A O 1
ATOM 841 N N . LEU A 1 110 ? -8.944 10.936 6.563 1.00 97.06 110 LEU A N 1
ATOM 842 C CA . LEU A 1 110 ? -8.386 12.086 5.839 1.00 97.06 110 LEU A CA 1
ATOM 843 C C . LEU A 1 110 ? -7.294 11.660 4.846 1.00 97.06 110 LEU A C 1
ATOM 845 O O . LEU A 1 110 ? -7.296 12.092 3.697 1.00 97.06 110 LEU A O 1
ATOM 849 N N . ARG A 1 111 ? -6.423 10.716 5.232 1.00 95.62 111 ARG A N 1
ATOM 850 C CA . ARG A 1 111 ? -5.414 10.139 4.328 1.00 95.62 111 ARG A CA 1
ATOM 851 C C . ARG A 1 111 ? -6.048 9.436 3.121 1.00 95.62 111 ARG A C 1
ATOM 853 O O . ARG A 1 111 ? -5.540 9.557 2.010 1.00 95.62 111 ARG A O 1
ATOM 860 N N . LEU A 1 112 ? -7.132 8.680 3.315 1.00 93.06 112 LEU A N 1
ATOM 861 C CA . LEU A 1 112 ? -7.847 8.024 2.208 1.00 93.06 112 LEU A CA 1
ATOM 862 C C . LEU A 1 112 ? -8.541 9.024 1.276 1.00 93.06 112 LEU A C 1
ATOM 864 O O . LEU A 1 112 ? -8.786 8.695 0.120 1.00 93.06 112 LEU A O 1
ATOM 868 N N . GLU A 1 113 ? -8.837 10.221 1.772 1.00 93.25 113 GLU A N 1
ATOM 869 C CA . GLU A 1 113 ? -9.395 11.345 1.013 1.00 93.25 113 GLU A CA 1
ATOM 870 C C . GLU A 1 113 ? -8.310 12.258 0.418 1.00 93.25 113 GLU A C 1
ATOM 872 O O . GLU A 1 113 ? -8.623 13.303 -0.148 1.00 93.25 113 GLU A O 1
ATOM 877 N N . SER A 1 114 ? -7.040 11.854 0.529 1.00 94.12 114 SER A N 1
ATOM 878 C CA . SER A 1 114 ? -5.861 12.602 0.079 1.00 94.12 114 SER A CA 1
ATOM 879 C C . SER A 1 114 ? -5.643 13.949 0.789 1.00 94.12 114 SER A C 1
ATOM 881 O O . SER A 1 114 ? -4.808 14.741 0.355 1.00 94.12 114 SER A O 1
ATOM 883 N N . ASP A 1 115 ? -6.313 14.199 1.921 1.00 96.56 115 ASP A N 1
ATOM 884 C CA . ASP A 1 115 ? -6.004 15.312 2.827 1.00 96.56 115 ASP A CA 1
ATOM 885 C C . ASP A 1 115 ? -4.876 14.906 3.786 1.00 96.56 115 ASP A C 1
ATOM 887 O O . ASP A 1 115 ? -5.083 14.537 4.946 1.00 96.56 115 ASP A O 1
ATOM 891 N N . LEU A 1 116 ? -3.648 14.917 3.265 1.00 97.81 116 LEU A N 1
ATOM 892 C CA . LEU A 1 116 ? -2.470 14.457 4.002 1.00 97.81 116 LEU A CA 1
ATOM 893 C C . LEU A 1 116 ? -2.094 15.395 5.155 1.00 97.81 116 LEU A C 1
ATOM 895 O O . LEU A 1 116 ? -1.700 14.918 6.217 1.00 97.81 116 LEU A O 1
ATOM 899 N N . SER A 1 117 ? -2.264 16.707 4.982 1.00 97.69 117 SER A N 1
ATOM 900 C CA . SER A 1 117 ? -1.985 17.693 6.032 1.00 97.69 117 SER A CA 1
ATOM 901 C C . SER A 1 117 ? -2.982 17.576 7.185 1.00 97.69 117 SER A C 1
ATOM 903 O O . SER A 1 117 ? -2.576 17.536 8.348 1.00 97.69 117 SER A O 1
ATOM 905 N N . GLY A 1 118 ? -4.279 17.449 6.880 1.00 98.25 118 GLY A N 1
ATOM 906 C CA . GLY A 1 118 ? -5.303 17.186 7.888 1.00 98.25 118 GLY A CA 1
ATOM 907 C C . GLY A 1 118 ? -5.090 15.844 8.590 1.00 98.25 118 GLY A C 1
ATOM 908 O O . GLY A 1 118 ? -5.258 15.752 9.809 1.00 98.25 118 GLY A O 1
ATOM 909 N N . ALA A 1 119 ? -4.666 14.813 7.850 1.00 98.50 119 ALA A N 1
ATOM 910 C CA . ALA A 1 119 ? -4.339 13.512 8.422 1.00 98.50 119 ALA A CA 1
ATOM 911 C C . ALA A 1 119 ? -3.199 13.602 9.446 1.00 98.50 119 ALA A C 1
ATOM 913 O O . ALA A 1 119 ? -3.362 13.109 10.562 1.00 98.50 119 ALA A O 1
ATOM 914 N N . ILE A 1 120 ? -2.089 14.268 9.101 1.00 98.69 120 ILE A N 1
ATOM 915 C CA . ILE A 1 120 ? -0.950 14.487 10.007 1.00 98.69 120 ILE A CA 1
ATOM 916 C C . ILE A 1 120 ? -1.413 15.175 11.295 1.00 98.69 120 ILE A C 1
ATOM 918 O O . ILE A 1 120 ? -1.172 14.641 12.376 1.00 98.69 120 ILE A O 1
ATOM 922 N N . GLY A 1 121 ? -2.164 16.277 11.193 1.00 98.38 121 GLY A N 1
ATOM 923 C CA . GLY A 1 121 ? -2.675 16.980 12.374 1.00 98.38 121 GLY A CA 1
ATOM 924 C C . GLY A 1 121 ?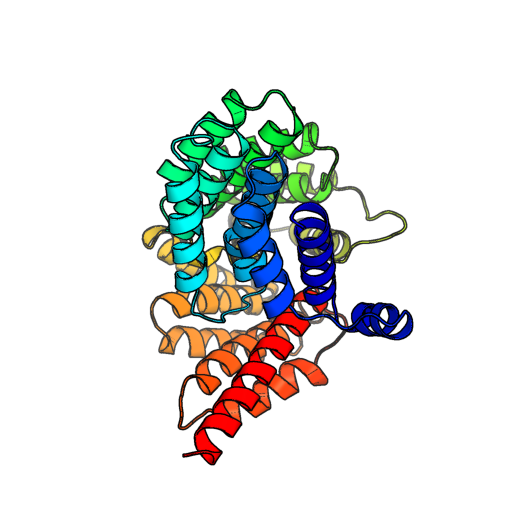 -3.570 16.100 13.257 1.00 98.38 121 GLY A C 1
ATOM 925 O O . GLY A 1 121 ? -3.458 16.119 14.482 1.00 98.38 121 GLY A O 1
ATOM 926 N N . ALA A 1 122 ? -4.422 15.260 12.661 1.00 98.19 122 ALA A N 1
ATOM 927 C CA . ALA A 1 122 ? -5.241 14.312 13.419 1.00 98.19 122 ALA A CA 1
ATOM 928 C C . ALA A 1 122 ? -4.397 13.236 14.132 1.00 98.19 122 ALA A C 1
ATOM 930 O O . ALA A 1 122 ? -4.713 12.859 15.262 1.00 98.19 122 ALA A O 1
ATOM 931 N N . TYR A 1 123 ? -3.310 12.760 13.516 1.00 98.50 123 TYR A N 1
ATOM 932 C CA . TYR A 1 123 ? -2.386 11.816 14.152 1.00 98.50 123 TYR A CA 1
ATOM 933 C C . TYR A 1 123 ? -1.567 12.450 15.277 1.00 98.50 123 TYR A C 1
ATOM 935 O O . TYR A 1 123 ? -1.337 11.794 16.289 1.00 98.50 123 TYR A O 1
ATOM 943 N N . GLU A 1 124 ? -1.165 13.713 15.150 1.00 97.75 124 GLU A N 1
ATOM 944 C CA . GLU A 1 124 ? -0.487 14.454 16.222 1.00 97.75 124 GLU A CA 1
ATOM 945 C C . GLU A 1 124 ? -1.410 14.641 17.435 1.00 97.75 124 GLU A C 1
ATOM 947 O O . GLU A 1 124 ? -1.021 14.383 18.580 1.00 97.75 124 GLU A O 1
ATOM 952 N N . VAL A 1 125 ? -2.679 14.988 17.192 1.00 96.94 125 VAL A N 1
ATOM 953 C CA . VAL A 1 125 ? -3.703 15.026 18.246 1.00 96.94 125 VAL A CA 1
ATOM 954 C C . VAL A 1 125 ? -3.883 13.635 18.861 1.00 96.94 125 VAL A C 1
ATOM 956 O O . VAL A 1 125 ? -3.853 13.501 20.081 1.00 96.94 125 VAL A O 1
ATOM 959 N N . ALA A 1 126 ? -4.002 12.580 18.053 1.00 97.31 126 ALA A N 1
ATOM 960 C CA . ALA A 1 126 ? -4.129 11.212 18.554 1.00 97.31 126 ALA A CA 1
ATOM 961 C C . ALA A 1 126 ? -2.931 10.782 19.419 1.00 97.31 126 ALA A C 1
ATOM 963 O O . ALA A 1 126 ? -3.122 10.180 20.477 1.00 97.31 126 ALA A O 1
ATOM 964 N N . ALA A 1 127 ? -1.710 11.117 18.998 1.00 95.94 127 ALA A N 1
ATOM 965 C CA . ALA A 1 127 ? -0.482 10.811 19.721 1.00 95.94 127 ALA A CA 1
ATOM 966 C C . ALA A 1 127 ? -0.405 11.553 21.061 1.00 95.94 127 ALA A C 1
ATOM 968 O O . ALA A 1 127 ? -0.044 10.940 22.062 1.00 95.94 127 ALA A O 1
ATOM 969 N N . SER A 1 128 ? -0.787 12.835 21.104 1.00 94.38 128 SER A N 1
ATOM 970 C CA . SER A 1 128 ? -0.783 13.630 22.345 1.00 94.38 128 SER A CA 1
ATOM 971 C C . SER A 1 128 ? -1.848 13.186 23.356 1.00 94.38 128 SER A C 1
ATOM 973 O O . SER A 1 128 ? -1.628 13.271 24.562 1.00 94.38 128 SER A O 1
ATOM 975 N N . GLN A 1 129 ? -2.981 12.660 22.881 1.00 90.31 129 GLN A N 1
ATOM 976 C CA . GLN A 1 129 ? -4.042 12.105 23.730 1.00 90.31 129 GLN A CA 1
ATOM 977 C C . GLN A 1 129 ? -3.756 10.661 24.186 1.00 90.31 129 GLN A C 1
ATOM 979 O O . GLN A 1 129 ? -4.393 10.150 25.113 1.00 90.31 129 GLN A O 1
ATOM 984 N N . GLY A 1 130 ? -2.829 9.963 23.524 1.00 85.00 130 GLY A N 1
ATOM 985 C CA . GLY A 1 130 ? -2.467 8.584 23.826 1.00 85.00 130 GLY A CA 1
ATOM 986 C C . GLY A 1 130 ? -1.525 8.480 25.025 1.00 85.00 130 GLY A C 1
ATOM 987 O O . GLY A 1 130 ? -0.402 8.960 24.985 1.00 85.00 130 GLY A O 1
ATOM 988 N N . GLN A 1 131 ? -1.942 7.768 26.074 1.00 84.44 131 GLN A N 1
ATOM 989 C CA . GLN A 1 131 ? -1.080 7.485 27.237 1.00 84.44 131 GLN A CA 1
ATOM 990 C C . GLN A 1 131 ? -0.107 6.315 26.999 1.00 84.44 131 GLN A C 1
ATOM 992 O O . GLN A 1 131 ? 0.806 6.092 27.787 1.00 84.44 131 GLN A O 1
ATOM 997 N N . GLN A 1 132 ? -0.331 5.532 25.939 1.00 88.06 132 GLN A N 1
ATOM 998 C CA . GLN A 1 132 ? 0.452 4.339 25.613 1.00 88.06 132 GLN A CA 1
ATOM 999 C C . GLN A 1 132 ? 1.454 4.659 24.505 1.00 88.06 132 GLN A C 1
ATOM 1001 O O . GLN A 1 132 ? 1.074 5.220 23.471 1.00 88.06 132 GLN A O 1
ATOM 1006 N N . GLY A 1 133 ? 2.711 4.248 24.686 1.00 90.31 133 GLY A N 1
ATOM 1007 C CA . GLY A 1 133 ? 3.767 4.455 23.691 1.00 90.31 133 GLY A CA 1
ATOM 1008 C C . GLY A 1 133 ? 3.423 3.830 22.337 1.00 90.31 133 GLY A C 1
ATOM 1009 O O . GLY A 1 133 ? 3.713 4.404 21.293 1.00 90.31 133 GLY A O 1
ATOM 1010 N N . GLU A 1 134 ? 2.706 2.708 22.334 1.00 91.50 134 GLU A N 1
ATOM 1011 C CA . GLU A 1 134 ? 2.280 2.012 21.122 1.00 91.50 134 GLU A CA 1
ATOM 1012 C C . GLU A 1 134 ? 1.325 2.848 20.264 1.00 91.50 134 GLU A C 1
ATOM 1014 O O . GLU A 1 134 ? 1.402 2.791 19.039 1.00 91.50 134 GLU A O 1
ATOM 1019 N N . VAL A 1 135 ? 0.448 3.650 20.882 1.00 93.38 135 VAL A N 1
ATOM 1020 C CA . VAL A 1 135 ? -0.457 4.544 20.140 1.00 93.38 135 VAL A CA 1
ATOM 1021 C C . VAL A 1 135 ? 0.339 5.669 19.486 1.00 93.38 135 VAL A C 1
ATOM 1023 O O . VAL A 1 135 ? 0.102 5.973 18.318 1.00 93.38 135 VAL A O 1
ATOM 1026 N N . ARG A 1 136 ? 1.324 6.238 20.193 1.00 95.44 136 ARG A N 1
ATOM 1027 C CA . ARG A 1 136 ? 2.233 7.242 19.625 1.00 95.44 136 ARG A CA 1
ATOM 1028 C C . ARG A 1 136 ? 3.015 6.674 18.439 1.00 95.44 136 ARG A C 1
ATOM 1030 O O . ARG A 1 136 ? 3.038 7.306 17.389 1.00 95.44 136 ARG A O 1
ATOM 1037 N N . LEU A 1 137 ? 3.598 5.481 18.569 1.00 96.25 137 LEU A N 1
ATOM 1038 C CA . LEU A 1 137 ? 4.337 4.834 17.478 1.00 96.25 137 LEU A CA 1
ATOM 1039 C C . LEU A 1 137 ? 3.429 4.498 16.286 1.00 96.25 137 LEU A C 1
ATOM 1041 O O . LEU A 1 137 ? 3.830 4.657 15.136 1.00 96.25 137 LEU A O 1
ATOM 1045 N N . LEU A 1 138 ? 2.186 4.082 16.537 1.00 96.00 138 LEU A N 1
ATOM 1046 C CA . LEU A 1 138 ? 1.206 3.853 15.475 1.00 96.00 138 LEU A CA 1
ATOM 1047 C C . LEU A 1 138 ? 0.861 5.153 14.724 1.00 96.00 138 LEU A C 1
ATOM 1049 O O . LEU A 1 138 ? 0.764 5.145 13.499 1.00 96.00 138 LEU A O 1
ATOM 1053 N N . CYS A 1 139 ? 0.707 6.271 15.437 1.00 98.00 139 CYS A N 1
ATOM 1054 C CA . CYS A 1 139 ? 0.492 7.583 14.821 1.00 98.00 139 CYS A CA 1
ATOM 1055 C C . CYS A 1 139 ? 1.723 8.036 14.026 1.00 98.00 139 CYS A C 1
ATOM 1057 O O . CYS A 1 139 ? 1.585 8.478 12.890 1.00 98.00 139 CYS A O 1
ATOM 1059 N N . LEU A 1 140 ? 2.926 7.860 14.580 1.00 98.25 140 LEU A N 1
ATOM 1060 C CA . LEU A 1 140 ? 4.182 8.212 13.918 1.00 98.25 140 LEU A CA 1
ATOM 1061 C C . LEU A 1 140 ? 4.395 7.419 12.622 1.00 98.25 140 LEU A C 1
ATOM 1063 O O . LEU A 1 140 ? 4.838 7.982 11.625 1.00 98.25 140 LEU A O 1
ATOM 1067 N N . HIS A 1 141 ? 4.011 6.137 12.604 1.00 97.88 141 HIS A N 1
ATOM 1068 C CA . HIS A 1 141 ? 3.979 5.332 11.381 1.00 97.88 141 HIS A CA 1
ATOM 1069 C C . HIS A 1 141 ? 3.138 6.011 10.303 1.00 97.88 141 HIS A C 1
ATOM 1071 O O . HIS A 1 141 ? 3.611 6.229 9.190 1.00 97.88 141 HIS A O 1
ATOM 1077 N N . GLU A 1 142 ? 1.900 6.369 10.627 1.00 98.12 142 GLU A N 1
ATOM 1078 C CA . GLU A 1 142 ?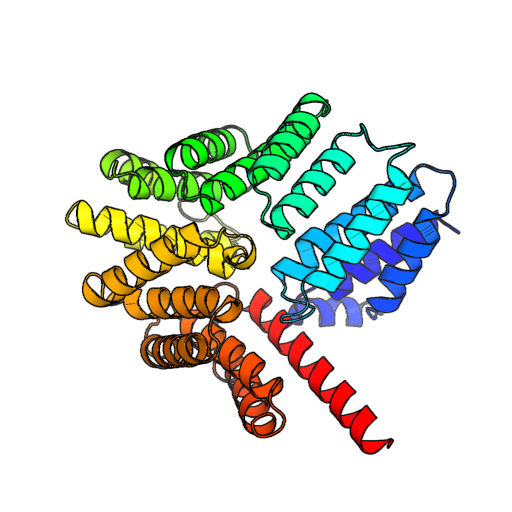 1.005 7.008 9.669 1.00 98.12 142 GLU A CA 1
ATOM 1079 C C . GLU A 1 142 ? 1.495 8.390 9.219 1.00 98.12 142 GLU A C 1
ATOM 1081 O O . GLU A 1 142 ? 1.397 8.695 8.031 1.00 98.12 142 GLU A O 1
ATOM 1086 N N . ILE A 1 143 ? 2.087 9.183 10.119 1.00 98.69 143 ILE A N 1
ATOM 1087 C CA . ILE A 1 143 ? 2.723 10.465 9.781 1.00 98.69 143 ILE A CA 1
ATOM 1088 C C . ILE A 1 143 ? 3.858 10.249 8.775 1.00 98.69 143 ILE A C 1
ATOM 1090 O O . ILE A 1 143 ? 3.870 10.903 7.734 1.00 98.69 143 ILE A O 1
ATOM 1094 N N . GLY A 1 144 ? 4.759 9.291 9.021 1.00 98.56 144 GLY A N 1
ATOM 1095 C CA . GLY A 1 144 ? 5.840 8.955 8.089 1.00 98.56 144 GLY A CA 1
ATOM 1096 C C . GLY A 1 144 ? 5.317 8.554 6.706 1.00 98.56 144 GLY A C 1
ATOM 1097 O O . GLY A 1 144 ? 5.833 9.009 5.688 1.00 98.56 144 GLY A O 1
ATOM 1098 N N . TRP A 1 145 ? 4.230 7.777 6.642 1.00 98.31 145 TRP A N 1
ATOM 1099 C CA . TRP A 1 145 ? 3.577 7.450 5.368 1.00 98.31 145 TRP A CA 1
ATOM 1100 C C . TRP A 1 145 ? 2.913 8.654 4.695 1.00 98.31 145 TRP A C 1
ATOM 1102 O O . TRP A 1 145 ? 2.948 8.736 3.471 1.00 98.31 145 TRP A O 1
ATOM 1112 N N . CYS A 1 146 ? 2.306 9.576 5.445 1.00 98.62 146 CYS A N 1
ATOM 1113 C CA . CYS A 1 146 ? 1.774 10.820 4.886 1.00 98.62 146 CYS A CA 1
ATOM 1114 C C . CYS A 1 146 ? 2.894 11.678 4.280 1.00 98.62 146 CYS A C 1
ATOM 1116 O O . CYS A 1 146 ? 2.743 12.135 3.150 1.00 98.62 146 CYS A O 1
ATOM 1118 N N . ARG A 1 147 ? 4.036 11.812 4.965 1.00 98.50 147 ARG A N 1
ATOM 1119 C CA . ARG A 1 147 ? 5.224 12.509 4.440 1.00 98.50 147 ARG A CA 1
ATOM 1120 C C . ARG A 1 147 ? 5.781 11.827 3.194 1.00 98.50 147 ARG A C 1
ATOM 1122 O O . ARG A 1 147 ? 6.039 12.488 2.193 1.00 98.50 147 ARG A O 1
ATOM 1129 N N . LEU A 1 148 ? 5.853 10.495 3.197 1.00 98.19 148 LEU A N 1
ATOM 1130 C CA . LEU A 1 148 ? 6.260 9.720 2.025 1.00 98.19 148 LEU A CA 1
ATOM 1131 C C . LEU A 1 148 ? 5.311 9.932 0.832 1.00 98.19 148 LEU A C 1
ATOM 1133 O O . LEU A 1 148 ? 5.770 10.078 -0.294 1.00 98.19 148 LEU A O 1
ATOM 1137 N N . LEU A 1 149 ? 3.996 9.993 1.070 1.00 97.69 149 LEU A N 1
ATOM 1138 C CA . LEU A 1 149 ? 2.988 10.289 0.042 1.00 97.69 149 LEU A CA 1
ATOM 1139 C C . LEU A 1 149 ? 3.066 11.727 -0.491 1.00 97.69 149 LEU A C 1
ATOM 1141 O O . LEU A 1 149 ? 2.586 11.971 -1.595 1.00 97.69 149 LEU A O 1
ATOM 1145 N N . GLN A 1 150 ? 3.652 12.654 0.271 1.00 97.56 150 GLN A N 1
ATOM 1146 C CA . GLN A 1 150 ? 3.962 14.027 -0.147 1.00 97.56 150 GLN A CA 1
ATOM 1147 C C . GLN A 1 150 ? 5.325 14.140 -0.850 1.00 97.56 150 GLN A C 1
ATOM 1149 O O . GLN A 1 150 ? 5.680 15.224 -1.301 1.00 97.56 150 GLN A O 1
ATOM 1154 N N . LEU A 1 151 ? 6.092 13.045 -0.938 1.00 97.81 151 LEU A N 1
ATOM 1155 C CA . LEU A 1 151 ? 7.509 13.039 -1.327 1.00 97.81 151 LEU A CA 1
ATOM 1156 C C . LEU A 1 151 ? 8.385 13.941 -0.436 1.00 97.81 151 LEU A C 1
ATOM 1158 O O . LEU A 1 151 ? 9.452 14.396 -0.848 1.00 97.81 151 LEU A O 1
ATOM 1162 N N . ASP A 1 152 ? 7.949 14.184 0.801 1.00 98.12 152 ASP A N 1
ATOM 1163 C CA . ASP A 1 152 ? 8.700 14.910 1.822 1.00 98.12 152 ASP A CA 1
ATOM 1164 C C . ASP A 1 152 ? 9.710 13.954 2.469 1.00 98.12 152 ASP A C 1
ATOM 1166 O O . ASP A 1 152 ? 9.514 13.413 3.560 1.00 98.12 152 ASP A O 1
ATOM 1170 N N . TRP A 1 153 ? 10.771 13.663 1.714 1.00 98.50 153 TRP A N 1
ATOM 1171 C CA . TRP A 1 153 ? 11.762 12.639 2.043 1.00 98.50 153 TRP A CA 1
ATOM 1172 C C . TRP A 1 153 ? 12.461 12.888 3.381 1.00 98.50 153 TRP A C 1
ATOM 1174 O O . TRP A 1 153 ? 12.794 11.939 4.086 1.00 98.50 153 TRP A O 1
ATOM 1184 N N . VAL A 1 154 ? 12.693 14.152 3.736 1.00 98.56 154 VAL A N 1
ATOM 1185 C CA . VAL A 1 154 ? 13.430 14.516 4.952 1.00 98.56 154 VAL A CA 1
ATOM 1186 C C . VAL A 1 154 ? 12.575 14.251 6.188 1.00 98.56 154 VAL A C 1
ATOM 1188 O O . VAL A 1 154 ? 13.010 13.531 7.085 1.00 98.56 154 VAL A O 1
ATOM 1191 N N . GLU A 1 155 ? 11.335 14.736 6.211 1.00 98.56 155 GLU A N 1
ATOM 1192 C CA . GLU A 1 155 ? 10.432 14.501 7.343 1.00 98.56 155 GLU A CA 1
ATOM 1193 C C . GLU A 1 155 ? 9.999 13.030 7.433 1.00 98.56 155 GLU A C 1
ATOM 1195 O O . GLU A 1 155 ? 9.864 12.474 8.527 1.00 98.56 155 GLU A O 1
ATOM 1200 N N . ALA A 1 156 ? 9.843 12.351 6.290 1.00 98.75 156 ALA A N 1
ATOM 1201 C CA . ALA A 1 156 ? 9.608 10.909 6.265 1.00 98.75 156 ALA A CA 1
ATOM 1202 C C . ALA A 1 156 ? 10.784 10.136 6.886 1.00 98.75 156 ALA A C 1
ATOM 1204 O O . ALA A 1 156 ? 10.563 9.227 7.689 1.00 98.75 156 ALA A O 1
ATOM 1205 N N . PHE A 1 157 ? 12.028 10.514 6.562 1.00 98.75 157 PHE A N 1
ATOM 1206 C CA . PHE A 1 157 ? 13.225 9.923 7.161 1.00 98.75 157 PHE A CA 1
ATOM 1207 C C . PHE A 1 157 ? 13.215 10.060 8.685 1.00 98.75 157 PHE A C 1
ATOM 1209 O O . PHE A 1 157 ? 13.391 9.045 9.357 1.00 98.75 157 PHE A O 1
ATOM 1216 N N . VAL A 1 158 ? 12.948 11.261 9.215 1.00 98.56 158 VAL A N 1
ATOM 1217 C CA . VAL A 1 158 ? 12.896 11.524 10.666 1.00 98.56 158 VAL A CA 1
ATOM 1218 C C . VAL A 1 158 ? 11.910 10.578 11.353 1.00 98.56 158 VAL A C 1
ATOM 1220 O O . VAL A 1 158 ? 12.282 9.860 12.288 1.00 98.56 158 VAL A O 1
ATOM 1223 N N . ALA A 1 159 ? 10.679 10.497 10.837 1.00 98.50 159 ALA A N 1
ATOM 1224 C CA . ALA A 1 159 ? 9.648 9.628 11.395 1.00 98.50 159 ALA A CA 1
ATOM 1225 C C . ALA A 1 159 ? 10.047 8.143 11.347 1.00 98.50 159 ALA A C 1
ATOM 1227 O O . ALA A 1 159 ? 9.907 7.422 12.338 1.00 98.50 159 ALA A O 1
ATOM 1228 N N . PHE A 1 160 ? 10.569 7.666 10.212 1.00 98.56 160 PHE A N 1
ATOM 1229 C CA . PHE A 1 160 ? 10.962 6.264 10.070 1.00 98.56 160 PHE A CA 1
ATOM 1230 C C . PHE A 1 160 ? 12.211 5.908 10.880 1.00 98.56 160 PHE A C 1
ATOM 1232 O O . PHE A 1 160 ? 12.268 4.800 11.412 1.00 98.56 160 PHE A O 1
ATOM 1239 N N . SER A 1 161 ? 13.167 6.827 11.056 1.00 98.00 161 SER A N 1
ATOM 1240 C CA . SER A 1 161 ? 14.345 6.575 11.893 1.00 98.00 161 SER A CA 1
ATOM 1241 C C . SER A 1 161 ? 13.966 6.444 13.365 1.00 98.00 161 SER A C 1
ATOM 1243 O O . SER A 1 161 ? 14.418 5.516 14.035 1.00 98.00 161 SER A O 1
ATOM 1245 N N . GLU A 1 162 ? 13.050 7.290 13.846 1.00 97.50 162 GLU A N 1
ATOM 1246 C CA . GLU A 1 162 ? 12.529 7.188 15.209 1.00 97.50 162 GLU A CA 1
ATOM 1247 C C . GLU A 1 162 ? 11.771 5.861 15.404 1.00 97.50 162 GLU A C 1
ATOM 1249 O O . GLU A 1 162 ? 11.931 5.180 16.421 1.00 97.50 162 GLU A O 1
ATOM 1254 N N . LEU A 1 163 ? 10.997 5.429 14.402 1.00 97.62 163 LEU A N 1
ATOM 1255 C CA . LEU A 1 163 ? 10.325 4.128 14.429 1.00 97.62 163 LEU A CA 1
ATOM 1256 C C . LEU A 1 163 ? 11.307 2.955 14.429 1.00 97.62 163 LEU A C 1
ATOM 1258 O O . LEU A 1 163 ? 11.051 1.979 15.137 1.00 97.62 163 LEU A O 1
ATOM 1262 N N . ALA A 1 164 ? 12.398 3.022 13.666 1.00 95.44 164 ALA A N 1
ATOM 1263 C CA . ALA A 1 164 ? 13.421 1.978 13.631 1.00 95.44 164 ALA A CA 1
ATOM 1264 C C . ALA A 1 164 ? 14.095 1.800 15.002 1.00 95.44 164 ALA A C 1
ATOM 1266 O O . ALA A 1 164 ? 14.338 0.669 15.441 1.00 95.44 164 ALA A O 1
ATOM 1267 N N . GLU A 1 165 ? 14.327 2.908 15.705 1.00 95.31 165 GLU A N 1
ATOM 1268 C CA . GLU A 1 165 ? 14.919 2.920 17.040 1.00 95.31 165 GLU A CA 1
ATOM 1269 C C . GLU A 1 165 ? 13.939 2.401 18.107 1.00 95.31 165 GLU A C 1
ATOM 1271 O O . GLU A 1 165 ? 14.242 1.444 18.834 1.00 95.31 165 GLU A O 1
ATOM 1276 N N . GLN A 1 166 ? 12.742 2.993 18.173 1.00 95.00 166 GLN A N 1
ATOM 1277 C CA . GLN A 1 166 ? 11.819 2.817 19.297 1.00 95.00 166 GLN A CA 1
ATOM 1278 C C . GLN A 1 166 ? 10.846 1.638 19.139 1.00 95.00 166 GLN A C 1
ATOM 1280 O O . GLN A 1 166 ? 10.393 1.071 20.139 1.00 95.00 166 GLN A O 1
ATOM 1285 N N . SER A 1 167 ? 10.497 1.237 17.911 1.00 91.12 167 SER A N 1
ATOM 1286 C CA . SER A 1 167 ? 9.470 0.206 17.696 1.00 91.12 167 SER A CA 1
ATOM 1287 C C . SER A 1 167 ? 9.970 -1.186 18.052 1.00 91.12 167 SER A C 1
ATOM 1289 O O . SER A 1 167 ? 11.082 -1.578 17.718 1.00 91.12 167 SER A O 1
ATOM 1291 N N . ARG A 1 168 ? 9.111 -2.014 18.654 1.00 88.75 168 ARG A N 1
ATOM 1292 C CA . ARG A 1 168 ? 9.406 -3.446 18.873 1.00 88.75 168 ARG A CA 1
ATOM 1293 C C . ARG A 1 168 ? 9.073 -4.326 17.665 1.00 88.75 168 ARG A C 1
ATOM 1295 O O . ARG A 1 168 ? 9.412 -5.505 17.661 1.00 88.75 168 ARG A O 1
ATOM 1302 N N . TRP A 1 169 ? 8.410 -3.767 16.655 1.00 86.75 169 TRP A N 1
ATOM 1303 C CA . TRP A 1 169 ? 7.977 -4.456 15.441 1.00 86.75 169 TRP A CA 1
ATOM 1304 C C . TRP A 1 169 ? 8.631 -3.850 14.202 1.00 86.75 169 TRP A C 1
ATOM 1306 O O . TRP A 1 169 ? 8.888 -2.650 14.150 1.00 86.75 169 TRP A O 1
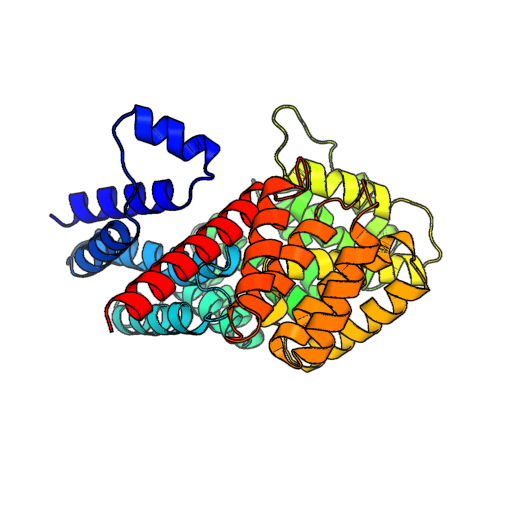ATOM 1316 N N . SER A 1 170 ? 8.857 -4.688 13.189 1.00 87.81 170 SER A N 1
ATOM 1317 C CA . SER A 1 170 ? 9.257 -4.268 11.840 1.00 87.81 170 SER A CA 1
ATOM 1318 C C . SER A 1 170 ? 10.479 -3.336 11.785 1.00 87.81 170 SER A C 1
ATOM 1320 O O . SER A 1 170 ? 10.564 -2.492 10.900 1.00 87.81 170 SER A O 1
ATOM 1322 N N . LYS A 1 171 ? 11.450 -3.486 12.700 1.00 91.00 171 LYS A N 1
ATOM 1323 C CA . LYS A 1 171 ? 12.651 -2.629 12.751 1.00 91.00 171 LYS A CA 1
ATOM 1324 C C . LYS A 1 171 ? 13.400 -2.574 11.417 1.00 91.00 171 LYS A C 1
ATOM 1326 O O . LYS A 1 171 ? 13.699 -1.490 10.936 1.00 91.00 171 LYS A O 1
ATOM 1331 N N . ALA A 1 172 ? 13.623 -3.730 10.785 1.00 91.88 172 ALA A N 1
ATOM 1332 C CA . ALA A 1 172 ? 14.269 -3.817 9.473 1.00 91.88 172 ALA A CA 1
ATOM 1333 C C . ALA A 1 172 ? 13.492 -3.062 8.378 1.00 91.88 172 ALA A C 1
ATOM 1335 O O . ALA A 1 172 ? 14.093 -2.440 7.509 1.00 91.88 172 ALA A O 1
ATOM 1336 N N . PHE A 1 173 ? 12.157 -3.073 8.446 1.00 94.44 173 PHE A N 1
ATOM 1337 C CA . PHE A 1 173 ? 11.308 -2.332 7.515 1.00 94.44 173 PHE A CA 1
ATOM 1338 C C . PHE A 1 173 ? 11.453 -0.820 7.694 1.00 94.44 173 PHE A C 1
ATOM 1340 O O . PHE A 1 173 ? 11.587 -0.104 6.707 1.00 94.44 173 PHE A O 1
ATOM 1347 N N . TYR A 1 174 ? 11.466 -0.333 8.936 1.00 96.62 174 TYR A N 1
ATOM 1348 C CA . TYR A 1 174 ? 11.667 1.090 9.206 1.00 96.62 174 TYR A CA 1
ATOM 1349 C C . TYR A 1 174 ? 13.078 1.552 8.854 1.00 96.62 174 TYR A C 1
ATOM 1351 O O . TYR A 1 174 ? 13.216 2.582 8.210 1.00 96.62 174 TYR A O 1
ATOM 1359 N N . GLN A 1 175 ? 14.100 0.747 9.152 1.00 96.31 175 GLN A N 1
ATOM 1360 C CA . GLN A 1 175 ? 15.476 1.012 8.729 1.00 96.31 175 GLN A CA 1
ATOM 1361 C C . GLN A 1 175 ? 15.585 1.115 7.199 1.00 96.31 175 GLN A C 1
ATOM 1363 O O . GLN A 1 175 ? 16.215 2.031 6.671 1.00 96.31 175 GLN A O 1
ATOM 1368 N N . TYR A 1 176 ? 14.926 0.204 6.476 1.00 97.56 176 TYR A N 1
ATOM 1369 C CA . TYR A 1 176 ? 14.857 0.243 5.019 1.00 97.56 176 TYR A CA 1
ATOM 1370 C C . TYR A 1 176 ? 14.153 1.505 4.507 1.00 97.56 176 TYR A C 1
ATOM 1372 O O . TYR A 1 176 ? 14.675 2.178 3.623 1.00 97.56 176 TYR A O 1
ATOM 1380 N N . LEU A 1 177 ? 13.005 1.872 5.084 1.00 98.19 177 LEU A N 1
ATOM 1381 C CA . LEU A 1 177 ? 12.297 3.106 4.734 1.00 98.19 177 LEU A CA 1
ATOM 1382 C C . LEU A 1 177 ? 13.143 4.356 5.003 1.00 98.19 177 LEU A C 1
ATOM 1384 O O . LEU A 1 177 ? 13.185 5.244 4.153 1.00 98.19 177 LEU A O 1
ATOM 1388 N N . SER A 1 178 ? 13.859 4.414 6.128 1.00 98.56 178 SER A N 1
ATOM 1389 C CA . SER A 1 178 ? 14.808 5.489 6.426 1.00 98.56 178 SER A CA 1
ATOM 1390 C C . SER A 1 178 ? 15.902 5.582 5.362 1.00 98.56 178 SER A C 1
ATOM 1392 O O . SER A 1 178 ? 16.172 6.672 4.857 1.00 98.56 178 SER A O 1
ATOM 1394 N N . ALA A 1 179 ? 16.477 4.446 4.957 1.00 98.44 179 ALA A N 1
ATOM 1395 C CA . ALA A 1 179 ? 17.482 4.401 3.901 1.00 98.44 179 ALA A CA 1
ATOM 1396 C C . ALA A 1 179 ? 16.943 4.887 2.545 1.00 98.44 179 ALA A C 1
ATOM 1398 O O . ALA A 1 179 ? 17.609 5.656 1.853 1.00 98.44 179 ALA A O 1
ATOM 1399 N N . LEU A 1 180 ? 15.722 4.485 2.177 1.00 98.50 180 LEU A N 1
ATOM 1400 C CA . LEU A 1 180 ? 15.072 4.971 0.959 1.00 98.50 180 LEU A CA 1
ATOM 1401 C C . LEU A 1 180 ? 14.858 6.483 0.999 1.00 98.50 180 LEU A C 1
ATOM 1403 O O . LEU A 1 180 ? 15.149 7.157 0.016 1.00 98.50 180 LEU A O 1
ATOM 1407 N N . CYS A 1 181 ? 14.378 7.014 2.123 1.00 98.75 181 CYS A N 1
ATOM 1408 C CA . CYS A 1 181 ? 14.084 8.435 2.273 1.00 98.75 181 CYS A CA 1
ATOM 1409 C C . CYS A 1 181 ? 15.354 9.293 2.180 1.00 98.75 181 CYS A C 1
ATOM 1411 O O . CYS A 1 181 ? 15.395 10.249 1.408 1.00 98.75 181 CYS A O 1
ATOM 1413 N N . THR A 1 182 ? 16.422 8.923 2.891 1.00 98.38 182 THR A N 1
ATOM 1414 C CA . THR A 1 182 ? 17.691 9.667 2.830 1.00 98.38 182 THR A CA 1
ATOM 1415 C C . THR A 1 182 ? 18.383 9.526 1.463 1.00 98.38 182 THR A C 1
ATOM 1417 O O . THR A 1 182 ? 18.880 10.499 0.896 1.00 98.38 182 THR A O 1
ATOM 1420 N N . GLY A 1 183 ? 18.305 8.347 0.835 1.00 98.31 183 GLY A N 1
ATOM 1421 C CA . GLY A 1 183 ? 18.812 8.154 -0.522 1.00 98.31 183 GLY A CA 1
ATOM 1422 C C . GLY A 1 183 ? 18.022 8.953 -1.562 1.00 98.31 183 GLY A C 1
ATOM 1423 O O . GLY A 1 183 ? 18.608 9.542 -2.468 1.00 98.31 183 GLY A O 1
ATOM 1424 N N . ALA A 1 184 ? 16.698 9.036 -1.412 1.00 98.44 184 ALA A N 1
ATOM 1425 C CA . ALA A 1 184 ? 15.812 9.810 -2.276 1.00 98.44 184 ALA A CA 1
ATOM 1426 C C . ALA A 1 184 ? 16.023 11.329 -2.150 1.00 98.44 184 ALA A C 1
ATOM 1428 O O . ALA A 1 184 ? 15.904 12.039 -3.159 1.00 98.44 184 ALA A O 1
ATOM 1429 N N . SER A 1 185 ? 16.384 11.823 -0.958 1.00 97.81 185 SER A N 1
ATOM 1430 C CA . SER A 1 185 ? 16.770 13.225 -0.740 1.00 97.81 185 SER A CA 1
ATOM 1431 C C . SER A 1 185 ? 18.175 13.548 -1.265 1.00 97.81 185 SER A C 1
ATOM 1433 O O . SER A 1 185 ? 18.445 14.704 -1.585 1.00 97.81 185 SER A O 1
ATOM 1435 N N . GLY A 1 186 ? 19.025 12.534 -1.464 1.00 96.62 186 GLY A N 1
ATOM 1436 C CA . GLY A 1 186 ? 20.328 12.640 -2.132 1.00 96.62 186 GLY A CA 1
ATOM 1437 C C . GLY A 1 186 ? 21.530 12.253 -1.266 1.00 96.62 186 GLY A C 1
ATOM 1438 O O . GLY A 1 186 ? 22.648 12.217 -1.779 1.00 96.62 186 GLY A O 1
ATOM 1439 N N . ASP A 1 187 ? 21.331 11.920 0.012 1.00 97.31 187 ASP A N 1
ATOM 1440 C CA . ASP A 1 187 ? 22.401 11.436 0.889 1.00 97.31 187 ASP A CA 1
ATOM 1441 C C . ASP A 1 187 ? 22.599 9.920 0.724 1.00 97.31 187 ASP A C 1
ATOM 1443 O O . ASP A 1 187 ? 22.132 9.078 1.496 1.00 97.31 187 ASP A O 1
ATOM 1447 N N . ILE A 1 188 ? 23.305 9.562 -0.349 1.00 97.19 188 ILE A N 1
ATOM 1448 C CA . ILE A 1 188 ? 23.585 8.165 -0.709 1.00 97.19 188 ILE A CA 1
ATOM 1449 C C . ILE A 1 188 ? 24.514 7.488 0.309 1.00 97.19 188 ILE A C 1
ATOM 1451 O O . ILE A 1 188 ? 24.458 6.266 0.484 1.00 97.19 188 ILE A O 1
ATOM 1455 N N . THR A 1 189 ? 25.356 8.262 0.995 1.00 96.25 189 THR A N 1
ATOM 1456 C CA . THR A 1 189 ? 26.297 7.743 1.993 1.00 96.25 189 THR A CA 1
ATOM 1457 C C . THR A 1 189 ? 25.541 7.244 3.216 1.00 96.25 189 THR A C 1
ATOM 1459 O O . THR A 1 189 ? 25.720 6.090 3.615 1.00 96.25 189 THR A O 1
ATOM 1462 N N . LEU A 1 190 ? 24.646 8.072 3.765 1.00 97.19 190 LEU A N 1
ATOM 1463 C CA . LEU A 1 190 ? 23.801 7.673 4.884 1.00 97.19 190 LEU A CA 1
ATOM 1464 C C . LEU A 1 190 ? 22.846 6.544 4.481 1.00 97.19 190 LEU A C 1
ATOM 1466 O O . LEU A 1 190 ? 22.700 5.580 5.232 1.00 97.19 190 LEU A O 1
ATOM 1470 N N . ALA A 1 191 ? 22.272 6.596 3.272 1.00 97.75 191 ALA A N 1
ATOM 1471 C CA . ALA A 1 191 ? 21.432 5.513 2.756 1.00 97.75 191 ALA A CA 1
ATOM 1472 C C . ALA A 1 191 ? 22.177 4.175 2.774 1.00 97.75 191 ALA A C 1
ATOM 1474 O O . ALA A 1 191 ? 21.668 3.179 3.284 1.00 97.75 191 ALA A O 1
ATOM 1475 N N . SER A 1 192 ? 23.411 4.161 2.266 1.00 95.94 192 SER A N 1
ATOM 1476 C CA . SER A 1 192 ? 24.242 2.958 2.207 1.00 95.94 192 SER A CA 1
ATOM 1477 C C . SER A 1 192 ? 24.583 2.422 3.599 1.00 95.94 192 SER A C 1
ATOM 1479 O O . SER A 1 192 ? 24.526 1.212 3.811 1.00 95.94 192 SER A O 1
ATOM 1481 N N . ALA A 1 193 ? 24.892 3.302 4.558 1.00 96.25 193 ALA A N 1
ATOM 1482 C CA . ALA A 1 193 ? 25.142 2.911 5.945 1.00 96.25 193 ALA A CA 1
ATOM 1483 C C . ALA A 1 193 ? 23.905 2.246 6.571 1.00 96.25 193 ALA A C 1
ATOM 1485 O O . ALA A 1 193 ? 23.987 1.114 7.044 1.00 96.25 193 ALA A O 1
ATOM 1486 N N . LEU A 1 194 ? 22.736 2.886 6.462 1.00 96.44 194 LEU A N 1
ATOM 1487 C CA . LEU A 1 194 ? 21.480 2.349 6.991 1.00 96.44 194 LEU A CA 1
ATOM 1488 C C . LEU A 1 194 ? 21.102 1.014 6.343 1.00 96.44 194 LEU A C 1
ATOM 1490 O O . LEU A 1 194 ? 20.636 0.114 7.040 1.00 96.44 194 LEU A O 1
ATOM 1494 N N . LEU A 1 195 ? 21.323 0.864 5.030 1.00 95.38 195 LEU A N 1
ATOM 1495 C CA . LEU A 1 195 ? 21.114 -0.405 4.334 1.00 95.38 195 LEU A CA 1
ATOM 1496 C C . LEU A 1 195 ? 22.027 -1.497 4.886 1.00 95.38 195 LEU A C 1
ATOM 1498 O O . LEU A 1 195 ? 21.573 -2.629 5.016 1.00 95.38 195 LEU A O 1
ATOM 1502 N N . ASN A 1 196 ? 23.292 -1.206 5.187 1.00 92.94 196 ASN A N 1
ATOM 1503 C CA . ASN A 1 196 ? 24.233 -2.191 5.731 1.00 92.94 196 ASN A CA 1
ATOM 1504 C C . ASN A 1 196 ? 23.867 -2.647 7.149 1.00 92.94 196 ASN A C 1
ATOM 1506 O O . ASN A 1 196 ? 24.128 -3.798 7.492 1.00 92.94 196 ASN A O 1
ATOM 1510 N N . ASP A 1 197 ? 23.193 -1.793 7.916 1.00 91.00 197 ASP A N 1
ATOM 1511 C CA . ASP A 1 197 ? 22.722 -2.105 9.269 1.00 91.00 197 ASP A CA 1
ATOM 1512 C C . ASP A 1 197 ? 21.428 -2.937 9.295 1.00 91.00 197 ASP A C 1
ATOM 1514 O O . ASP A 1 197 ? 20.996 -3.382 10.362 1.00 91.00 197 ASP A O 1
ATOM 1518 N N . ILE A 1 198 ? 20.790 -3.179 8.141 1.00 88.50 198 ILE A N 1
ATOM 1519 C CA . ILE A 1 198 ? 19.628 -4.072 8.066 1.00 88.50 198 ILE A CA 1
ATOM 1520 C C . ILE A 1 198 ? 20.102 -5.502 8.361 1.00 88.50 198 ILE A C 1
ATOM 1522 O O . ILE A 1 198 ? 20.877 -6.059 7.574 1.00 88.50 198 ILE A O 1
ATOM 1526 N N . PRO A 1 199 ? 19.631 -6.127 9.458 1.00 78.25 199 PRO A N 1
ATOM 1527 C CA . PRO A 1 199 ? 20.078 -7.458 9.823 1.00 78.25 199 PRO A CA 1
ATOM 1528 C C . PRO A 1 199 ? 19.636 -8.470 8.759 1.00 78.25 199 PRO A C 1
ATOM 1530 O O . PRO A 1 199 ? 18.526 -8.354 8.226 1.00 78.25 199 PRO A O 1
ATOM 1533 N N . PRO A 1 200 ? 20.457 -9.495 8.469 1.00 74.00 200 PRO A N 1
ATOM 1534 C CA . PRO A 1 200 ? 20.018 -10.591 7.622 1.00 74.00 200 PRO A CA 1
ATOM 1535 C C . PRO A 1 200 ? 18.812 -11.289 8.273 1.00 74.00 200 PRO A C 1
ATOM 1537 O O . PRO A 1 200 ? 18.717 -11.348 9.507 1.00 74.00 200 PRO A O 1
ATOM 1540 N N . PRO A 1 201 ? 17.877 -11.836 7.483 1.00 68.38 201 PRO A N 1
ATOM 1541 C CA . PRO A 1 201 ? 16.666 -12.425 8.027 1.00 68.38 201 PRO A CA 1
ATOM 1542 C C . PRO A 1 201 ? 16.993 -13.636 8.911 1.00 68.38 201 PRO A C 1
ATOM 1544 O O . PRO A 1 201 ? 17.691 -14.569 8.505 1.00 68.38 201 PRO A O 1
ATOM 1547 N N . GLY A 1 202 ? 16.460 -13.629 10.136 1.00 65.38 202 GLY A N 1
ATOM 1548 C CA . GLY A 1 202 ? 16.627 -14.710 11.110 1.00 65.38 202 GLY A CA 1
ATOM 1549 C C . GLY A 1 202 ? 15.858 -15.997 10.762 1.00 65.38 202 GLY A C 1
ATOM 1550 O O . GLY A 1 202 ? 15.236 -16.131 9.704 1.00 65.38 202 GLY A O 1
ATOM 1551 N N . ARG A 1 203 ? 15.867 -16.979 11.679 1.00 57.59 203 ARG A N 1
ATOM 1552 C CA . ARG A 1 203 ? 15.004 -18.175 11.573 1.00 57.59 203 ARG A CA 1
ATOM 1553 C C . ARG A 1 203 ? 13.529 -17.763 11.694 1.00 57.59 203 ARG A C 1
ATOM 1555 O O . ARG A 1 203 ? 13.173 -17.081 12.646 1.00 57.59 203 ARG A O 1
ATOM 1562 N N . GLY A 1 204 ? 12.682 -18.229 10.770 1.00 58.97 204 GLY A N 1
ATOM 1563 C CA . GLY A 1 204 ? 11.255 -17.864 10.714 1.00 58.97 204 GLY A CA 1
ATOM 1564 C C . GLY A 1 204 ? 10.959 -16.645 9.831 1.00 58.97 204 GLY A C 1
ATOM 1565 O O . GLY A 1 204 ? 10.226 -15.756 10.247 1.00 58.97 204 GLY A O 1
ATOM 1566 N N . ARG A 1 205 ? 11.553 -16.607 8.629 1.00 71.06 205 ARG A N 1
ATOM 1567 C CA . ARG A 1 205 ? 11.460 -15.506 7.653 1.00 71.06 205 ARG A CA 1
ATOM 1568 C C . ARG A 1 205 ? 10.011 -15.133 7.334 1.00 71.06 205 ARG A C 1
ATOM 1570 O O . ARG A 1 205 ? 9.225 -16.010 6.970 1.00 71.06 205 ARG A O 1
ATOM 1577 N N . SER A 1 206 ? 9.679 -13.844 7.386 1.00 79.00 206 SER A N 1
ATOM 1578 C CA . SER A 1 206 ? 8.459 -13.348 6.747 1.00 79.00 206 SER A CA 1
ATOM 1579 C C . SER A 1 206 ? 8.691 -13.077 5.251 1.00 79.00 206 SER A C 1
ATOM 1581 O O . SER A 1 206 ? 9.826 -12.874 4.808 1.00 79.00 206 SER A O 1
ATOM 1583 N N . GLU A 1 207 ? 7.608 -13.057 4.460 1.00 81.75 207 GLU A N 1
ATOM 1584 C CA . GLU A 1 207 ? 7.646 -12.612 3.052 1.00 81.75 207 GLU A CA 1
ATOM 1585 C C . GLU A 1 207 ? 8.252 -11.196 2.951 1.00 81.75 207 GLU A C 1
ATOM 1587 O O . GLU A 1 207 ? 9.034 -10.916 2.047 1.00 81.75 207 GLU A O 1
ATOM 1592 N N . LEU A 1 208 ? 7.966 -10.331 3.934 1.00 86.56 208 LEU A N 1
ATOM 1593 C CA . LEU A 1 208 ? 8.497 -8.972 3.992 1.00 86.56 208 LEU A CA 1
ATOM 1594 C C . LEU A 1 208 ? 10.013 -8.949 4.223 1.00 86.56 208 LEU A C 1
ATOM 1596 O O . LEU A 1 208 ? 10.703 -8.215 3.531 1.00 86.56 208 LEU A O 1
ATOM 1600 N N . ASP A 1 209 ? 10.546 -9.754 5.144 1.00 86.19 209 ASP A N 1
ATOM 1601 C CA . ASP A 1 209 ? 11.993 -9.752 5.420 1.00 86.19 209 ASP A CA 1
ATOM 1602 C C . ASP A 1 209 ? 12.801 -10.186 4.189 1.00 86.19 209 ASP A C 1
ATOM 1604 O O . ASP A 1 209 ? 13.843 -9.610 3.888 1.00 86.19 209 ASP A O 1
ATOM 1608 N N . THR A 1 210 ? 12.280 -11.167 3.445 1.00 85.44 210 THR A N 1
ATOM 1609 C CA . THR A 1 210 ? 12.903 -11.662 2.206 1.00 85.44 210 THR A CA 1
ATOM 1610 C C . THR A 1 210 ? 12.880 -10.591 1.112 1.00 85.44 210 THR A C 1
ATOM 1612 O O . THR A 1 210 ? 13.897 -10.346 0.459 1.00 85.44 210 THR A O 1
ATOM 1615 N N . PHE A 1 211 ? 11.741 -9.907 0.952 1.00 89.00 211 PHE A N 1
ATOM 1616 C CA . PHE A 1 211 ? 11.612 -8.771 0.041 1.00 89.00 211 PHE A CA 1
ATOM 1617 C C . PHE A 1 211 ? 12.623 -7.666 0.388 1.00 89.00 211 PHE A C 1
ATOM 1619 O O . PHE A 1 211 ? 13.364 -7.207 -0.482 1.00 89.00 211 PHE A O 1
ATOM 1626 N N . LEU A 1 212 ? 12.701 -7.268 1.662 1.00 91.00 212 LEU A N 1
ATOM 1627 C CA . LEU A 1 212 ? 13.579 -6.184 2.110 1.00 91.00 212 LEU A CA 1
ATOM 1628 C C . LEU A 1 212 ? 15.055 -6.511 1.905 1.00 91.00 212 LEU A C 1
ATOM 1630 O O . LEU A 1 212 ? 15.792 -5.659 1.417 1.00 91.00 212 LEU A O 1
ATOM 1634 N N . GLU A 1 213 ? 15.488 -7.732 2.220 1.00 87.88 213 GLU A N 1
ATOM 1635 C CA . GLU A 1 213 ? 16.872 -8.158 2.000 1.00 87.88 213 GLU A CA 1
ATOM 1636 C C . GLU A 1 213 ? 17.249 -8.087 0.514 1.00 87.88 213 GLU A C 1
ATOM 1638 O O . GLU A 1 213 ? 18.284 -7.516 0.164 1.00 87.88 213 GLU A O 1
ATOM 1643 N N . SER A 1 214 ? 16.386 -8.602 -0.367 1.00 88.50 214 SER A N 1
ATOM 1644 C CA . SER A 1 214 ? 16.605 -8.578 -1.817 1.00 88.50 214 SER A CA 1
ATOM 1645 C C . SER A 1 214 ? 16.728 -7.148 -2.354 1.00 88.50 214 SER A C 1
ATOM 1647 O O . SER A 1 214 ? 17.646 -6.833 -3.119 1.00 88.50 214 SER A O 1
ATOM 1649 N N . ARG A 1 215 ? 15.839 -6.244 -1.923 1.00 91.50 215 ARG A N 1
ATOM 1650 C CA . ARG A 1 215 ? 15.860 -4.841 -2.364 1.00 91.50 215 ARG A CA 1
ATOM 1651 C C . ARG A 1 215 ? 17.015 -4.054 -1.750 1.00 91.50 215 ARG A C 1
ATOM 1653 O O . ARG A 1 215 ? 17.636 -3.259 -2.451 1.00 91.50 215 ARG A O 1
ATOM 1660 N N . ALA A 1 216 ? 17.358 -4.309 -0.489 1.00 92.75 216 ALA A N 1
ATOM 1661 C CA . ALA A 1 216 ? 18.537 -3.727 0.140 1.00 92.75 216 ALA A CA 1
ATOM 1662 C C . ALA A 1 216 ? 19.818 -4.161 -0.585 1.00 92.75 216 ALA A C 1
ATOM 1664 O O . ALA A 1 216 ? 20.654 -3.318 -0.897 1.00 92.75 216 ALA A O 1
ATOM 1665 N N . ALA A 1 217 ? 19.951 -5.445 -0.932 1.00 90.62 217 ALA A N 1
ATOM 1666 C CA . ALA A 1 217 ? 21.083 -5.943 -1.710 1.00 90.62 217 ALA A CA 1
ATOM 1667 C C . ALA A 1 217 ? 21.187 -5.260 -3.084 1.00 90.62 217 ALA A C 1
ATOM 1669 O O . ALA A 1 217 ? 22.275 -4.833 -3.465 1.00 90.62 217 ALA A O 1
ATOM 1670 N N . ALA A 1 218 ? 20.065 -5.083 -3.791 1.00 90.94 218 ALA A N 1
ATOM 1671 C CA . ALA A 1 218 ? 20.042 -4.373 -5.070 1.00 90.94 218 ALA A CA 1
ATOM 1672 C C . ALA A 1 218 ? 20.475 -2.902 -4.936 1.00 90.94 218 ALA A C 1
ATOM 1674 O O . ALA A 1 218 ? 21.216 -2.395 -5.778 1.00 90.94 218 ALA A O 1
ATOM 1675 N N . LEU A 1 219 ? 20.050 -2.216 -3.872 1.00 93.81 219 LEU A N 1
ATOM 1676 C CA . LEU A 1 219 ? 20.398 -0.815 -3.616 1.00 93.81 219 LEU A CA 1
ATOM 1677 C C . LEU A 1 219 ? 21.853 -0.610 -3.175 1.00 93.81 219 LEU A C 1
ATOM 1679 O O . LEU A 1 219 ? 22.400 0.461 -3.417 1.00 93.81 219 LEU A O 1
ATOM 1683 N N . ARG A 1 220 ? 22.497 -1.633 -2.599 1.00 92.19 220 ARG A N 1
ATOM 1684 C CA . ARG A 1 220 ? 23.934 -1.614 -2.269 1.00 92.19 220 ARG A CA 1
ATOM 1685 C C . ARG A 1 220 ? 24.842 -1.737 -3.501 1.00 92.19 220 ARG A C 1
ATOM 1687 O O . ARG A 1 220 ? 26.037 -1.472 -3.393 1.00 92.19 220 ARG A O 1
ATOM 1694 N N . GLU A 1 221 ? 24.319 -2.152 -4.660 1.00 90.94 221 GLU A N 1
ATOM 1695 C CA . GLU A 1 221 ? 25.120 -2.215 -5.890 1.00 90.94 221 GLU A CA 1
ATOM 1696 C C . GLU A 1 221 ? 25.629 -0.803 -6.274 1.00 90.94 221 GLU A C 1
ATOM 1698 O O . GLU A 1 221 ? 24.828 0.141 -6.314 1.00 90.94 221 GLU A O 1
ATOM 1703 N N . PRO A 1 222 ? 26.932 -0.635 -6.589 1.00 89.75 222 PRO A N 1
ATOM 1704 C CA . PRO A 1 222 ? 27.514 0.672 -6.886 1.00 89.75 222 PRO A CA 1
ATOM 1705 C C . PRO A 1 222 ? 26.841 1.373 -8.070 1.00 89.75 222 PRO A C 1
ATOM 1707 O O . PRO A 1 222 ? 26.697 0.802 -9.151 1.00 89.75 222 PRO A O 1
ATOM 1710 N N . ARG A 1 223 ? 26.466 2.641 -7.878 1.00 94.56 223 ARG A N 1
ATOM 1711 C CA . ARG A 1 223 ? 25.870 3.514 -8.899 1.00 94.56 223 ARG A CA 1
ATOM 1712 C C . ARG A 1 223 ? 26.416 4.929 -8.755 1.00 94.56 223 ARG A C 1
ATOM 1714 O O . ARG A 1 223 ? 26.800 5.342 -7.664 1.00 94.56 223 ARG A O 1
ATOM 1721 N N . ALA A 1 224 ? 26.407 5.691 -9.848 1.00 95.25 224 ALA A N 1
ATOM 1722 C CA . ALA A 1 224 ? 26.629 7.131 -9.763 1.00 95.25 224 ALA A CA 1
ATOM 1723 C C . ALA A 1 224 ? 25.548 7.774 -8.865 1.00 95.25 224 ALA A C 1
ATOM 1725 O O . ALA A 1 224 ? 24.398 7.323 -8.917 1.00 95.25 224 ALA A O 1
ATOM 1726 N N . PRO A 1 225 ? 25.858 8.829 -8.084 1.00 95.25 225 PRO A N 1
ATOM 1727 C CA . PRO A 1 225 ? 24.915 9.389 -7.113 1.00 95.25 225 PRO A CA 1
ATOM 1728 C C . PRO A 1 225 ? 23.520 9.736 -7.674 1.00 95.25 225 PRO A C 1
ATOM 1730 O O . PRO A 1 225 ? 22.538 9.348 -7.041 1.00 95.25 225 PRO A O 1
ATOM 1733 N N . PRO A 1 226 ? 23.372 10.338 -8.877 1.00 96.56 226 PRO A N 1
ATOM 1734 C CA . PRO A 1 226 ? 22.045 10.609 -9.447 1.00 96.56 226 PRO A CA 1
ATOM 1735 C C . PRO A 1 226 ? 21.227 9.339 -9.735 1.00 96.56 226 PRO A C 1
ATOM 1737 O O . PRO A 1 226 ? 20.018 9.300 -9.506 1.00 96.56 226 PRO A O 1
ATOM 1740 N N . ALA A 1 227 ? 21.891 8.278 -10.200 1.00 97.12 227 ALA A N 1
ATOM 1741 C CA . ALA A 1 227 ? 21.264 6.988 -10.476 1.00 97.12 227 ALA A CA 1
ATOM 1742 C C . ALA A 1 227 ? 20.912 6.238 -9.179 1.00 97.12 227 ALA A C 1
ATOM 1744 O O . ALA A 1 227 ? 19.874 5.582 -9.108 1.00 97.12 227 ALA A O 1
ATOM 1745 N N . ALA A 1 228 ? 21.743 6.359 -8.137 1.00 97.12 228 ALA A N 1
ATOM 1746 C CA . ALA A 1 228 ? 21.459 5.817 -6.808 1.00 97.12 228 ALA A CA 1
ATOM 1747 C C . ALA A 1 228 ? 20.248 6.511 -6.158 1.00 97.12 228 ALA A C 1
ATOM 1749 O O . ALA A 1 228 ? 19.362 5.836 -5.631 1.00 97.12 228 ALA A O 1
ATOM 1750 N N . GLN A 1 229 ? 20.167 7.842 -6.266 1.00 98.06 229 GLN A N 1
ATOM 1751 C CA . GLN A 1 229 ? 19.022 8.623 -5.793 1.00 98.06 229 GLN A CA 1
ATOM 1752 C C . GLN A 1 229 ? 17.734 8.195 -6.501 1.00 98.06 229 GLN A C 1
ATOM 1754 O O . GLN A 1 229 ? 16.723 7.925 -5.851 1.00 98.06 229 GLN A O 1
ATOM 1759 N N . LEU A 1 230 ? 17.774 8.083 -7.833 1.00 98.31 230 LEU A N 1
ATOM 1760 C CA . LEU A 1 230 ? 16.628 7.646 -8.626 1.00 98.31 230 LEU A CA 1
ATOM 1761 C C . LEU A 1 230 ? 16.178 6.225 -8.266 1.00 98.31 230 LEU A C 1
ATOM 1763 O O . LEU A 1 230 ? 14.980 5.970 -8.159 1.00 98.31 230 LEU A O 1
ATOM 1767 N N . ALA A 1 231 ? 17.124 5.313 -8.025 1.00 98.06 231 ALA A N 1
ATOM 1768 C CA . ALA A 1 231 ? 16.811 3.962 -7.572 1.00 98.06 231 ALA A CA 1
ATOM 1769 C C . ALA A 1 231 ? 16.090 3.977 -6.212 1.00 98.06 231 ALA A C 1
ATOM 1771 O O . ALA A 1 231 ? 15.075 3.301 -6.058 1.00 98.06 231 ALA A O 1
ATOM 1772 N N . CYS A 1 232 ? 16.551 4.790 -5.252 1.00 98.38 232 CYS A N 1
ATOM 1773 C CA . CYS A 1 232 ? 15.889 4.939 -3.951 1.00 98.38 232 CYS A CA 1
ATOM 1774 C C . CYS A 1 232 ? 14.456 5.469 -4.093 1.00 98.38 232 CYS A C 1
ATOM 1776 O O . CYS A 1 232 ? 13.534 4.907 -3.499 1.00 98.38 232 CYS A O 1
ATOM 1778 N N . ARG A 1 233 ? 14.244 6.492 -4.934 1.00 98.56 233 ARG A N 1
ATOM 1779 C CA . ARG A 1 233 ? 12.899 7.017 -5.226 1.00 98.56 233 ARG A CA 1
ATOM 1780 C C . ARG A 1 233 ? 11.993 5.954 -5.834 1.00 98.56 233 ARG A C 1
ATOM 1782 O O . ARG A 1 233 ? 10.879 5.759 -5.360 1.00 98.56 233 ARG A O 1
ATOM 1789 N N . LEU A 1 234 ? 12.481 5.212 -6.826 1.00 98.19 234 LEU A N 1
ATOM 1790 C CA . LEU A 1 234 ? 11.684 4.169 -7.462 1.00 98.19 234 LEU A CA 1
ATOM 1791 C C . LEU A 1 234 ? 11.309 3.044 -6.488 1.00 98.19 234 LEU A C 1
ATOM 1793 O O . LEU A 1 234 ? 10.176 2.572 -6.524 1.00 98.19 234 LEU A O 1
ATOM 1797 N N . HIS A 1 235 ? 12.211 2.641 -5.591 1.00 97.69 235 HIS A N 1
ATOM 1798 C CA . HIS A 1 235 ? 11.890 1.662 -4.548 1.00 97.69 235 HIS A CA 1
ATOM 1799 C C . HIS A 1 235 ? 10.893 2.202 -3.510 1.00 97.69 235 HIS A C 1
ATOM 1801 O O . HIS A 1 235 ? 10.053 1.450 -3.014 1.00 97.69 235 HIS A O 1
ATOM 1807 N N . ALA A 1 236 ? 10.906 3.506 -3.221 1.00 98.38 236 ALA A N 1
ATOM 1808 C CA . ALA A 1 236 ? 9.846 4.122 -2.429 1.00 98.38 236 ALA A CA 1
ATOM 1809 C C . ALA A 1 236 ? 8.494 4.061 -3.162 1.00 98.38 236 ALA A C 1
ATOM 1811 O O . ALA A 1 236 ? 7.488 3.672 -2.567 1.00 98.38 236 ALA A O 1
ATOM 1812 N N . TYR A 1 237 ? 8.460 4.352 -4.466 1.00 98.44 237 TYR A N 1
ATOM 1813 C CA . TYR A 1 237 ? 7.231 4.258 -5.260 1.00 98.44 237 TYR A CA 1
ATOM 1814 C C . TYR A 1 237 ? 6.735 2.811 -5.422 1.00 98.44 237 TYR A C 1
ATOM 1816 O O . TYR A 1 237 ? 5.527 2.569 -5.397 1.00 98.44 237 TYR A O 1
ATOM 1824 N N . GLU A 1 238 ? 7.647 1.839 -5.522 1.00 97.12 238 GLU A N 1
ATOM 1825 C CA . GLU A 1 238 ? 7.348 0.401 -5.483 1.00 97.12 238 GLU A CA 1
ATOM 1826 C C . GLU A 1 238 ? 6.577 0.047 -4.203 1.00 97.12 238 GLU A C 1
ATOM 1828 O O . GLU A 1 238 ? 5.535 -0.609 -4.272 1.00 97.12 238 GLU A O 1
ATOM 1833 N N . LEU A 1 239 ? 7.025 0.537 -3.040 1.00 96.31 239 LEU A N 1
ATOM 1834 C CA . LEU A 1 239 ? 6.313 0.343 -1.776 1.00 96.31 239 LEU A CA 1
ATOM 1835 C C . LEU A 1 239 ? 4.944 1.031 -1.768 1.00 96.31 239 LEU A C 1
ATOM 1837 O O . LEU A 1 239 ? 3.968 0.415 -1.335 1.00 96.31 239 LEU A O 1
ATOM 1841 N N . LEU A 1 240 ? 4.839 2.267 -2.274 1.00 96.31 240 LEU A N 1
ATOM 1842 C CA . LEU A 1 240 ? 3.550 2.962 -2.387 1.00 96.31 240 LEU A CA 1
ATOM 1843 C C . LEU A 1 240 ? 2.557 2.170 -3.252 1.00 96.31 240 LEU A C 1
ATOM 1845 O O . LEU A 1 240 ? 1.379 2.076 -2.901 1.00 96.31 240 LEU A O 1
ATOM 1849 N N . TYR A 1 241 ? 3.020 1.560 -4.345 1.00 95.44 241 TYR A N 1
ATOM 1850 C CA . TYR A 1 241 ? 2.205 0.675 -5.176 1.00 95.44 241 TYR A CA 1
ATOM 1851 C C . TYR A 1 241 ? 1.796 -0.597 -4.417 1.00 95.44 241 TYR A C 1
ATOM 1853 O O . TYR A 1 241 ? 0.609 -0.913 -4.322 1.00 95.44 241 TYR A O 1
ATOM 1861 N N . LEU A 1 242 ? 2.758 -1.311 -3.826 1.00 93.25 242 LEU A N 1
ATOM 1862 C CA . LEU A 1 242 ? 2.526 -2.589 -3.143 1.00 93.25 242 LEU A CA 1
ATOM 1863 C C . LEU A 1 242 ? 1.591 -2.464 -1.928 1.00 93.25 242 LEU A C 1
ATOM 1865 O O . LEU A 1 242 ? 0.831 -3.393 -1.634 1.00 93.25 242 LEU A O 1
ATOM 1869 N N . TRP A 1 243 ? 1.615 -1.323 -1.232 1.00 92.62 243 TRP A N 1
ATOM 1870 C CA . TRP A 1 243 ? 0.704 -1.002 -0.124 1.00 92.62 243 TRP A CA 1
ATOM 1871 C C . TRP A 1 243 ? -0.632 -0.398 -0.568 1.00 92.62 243 TRP A C 1
ATOM 1873 O O . TRP A 1 243 ? -1.461 -0.083 0.285 1.00 92.62 243 TRP A O 1
ATOM 1883 N N . ASN A 1 244 ? -0.865 -0.266 -1.877 1.00 92.06 244 ASN A N 1
ATOM 1884 C CA . ASN A 1 244 ? -2.042 0.385 -2.450 1.00 92.06 244 ASN A CA 1
ATOM 1885 C C . ASN A 1 244 ? -2.249 1.816 -1.909 1.00 92.06 244 ASN A C 1
ATOM 1887 O O . ASN A 1 244 ? -3.358 2.209 -1.548 1.00 92.06 244 ASN A O 1
ATOM 1891 N N . ALA A 1 245 ? -1.156 2.573 -1.800 1.00 93.38 245 ALA A N 1
ATOM 1892 C CA . ALA A 1 245 ? -1.126 3.917 -1.230 1.00 93.38 245 ALA A CA 1
ATOM 1893 C C . ALA A 1 245 ? -1.105 5.029 -2.295 1.00 93.38 245 ALA A C 1
ATOM 1895 O O . ALA A 1 245 ? -1.485 6.153 -1.985 1.00 93.38 245 ALA A O 1
ATOM 1896 N N . LEU A 1 246 ? -0.735 4.720 -3.547 1.00 93.12 246 LEU A N 1
ATOM 1897 C CA . LEU A 1 246 ? -0.732 5.681 -4.663 1.00 93.12 246 LEU A CA 1
ATOM 1898 C C . LEU A 1 246 ? -2.053 6.457 -4.858 1.00 93.12 246 LEU A C 1
ATOM 1900 O O . LEU A 1 246 ? -1.966 7.641 -5.187 1.00 93.12 246 LEU A O 1
ATOM 1904 N N . PRO A 1 247 ? -3.258 5.878 -4.646 1.00 91.06 247 PRO A N 1
ATOM 1905 C CA . PRO A 1 247 ? -4.506 6.639 -4.767 1.00 91.06 247 PRO A CA 1
ATOM 1906 C C . PRO A 1 247 ? -4.633 7.805 -3.773 1.00 91.06 247 PRO A C 1
ATOM 1908 O O . PRO A 1 247 ? -5.379 8.740 -4.038 1.00 91.06 247 PRO A O 1
ATOM 1911 N N . SER A 1 248 ? -3.908 7.757 -2.649 1.00 92.00 248 SER A N 1
ATOM 1912 C CA . SER A 1 248 ? -3.875 8.820 -1.635 1.00 92.00 248 SER A CA 1
ATOM 1913 C C . SER A 1 248 ? -2.863 9.931 -1.943 1.00 92.00 248 SER A C 1
ATOM 1915 O O . SER A 1 248 ? -2.778 10.897 -1.186 1.00 92.00 248 SER A O 1
ATOM 1917 N N . CYS A 1 249 ? -2.053 9.801 -3.000 1.00 92.75 249 CYS A N 1
ATOM 1918 C CA . CYS A 1 249 ? -1.126 10.857 -3.395 1.00 92.75 249 CYS A CA 1
ATOM 1919 C C . CYS A 1 249 ? -1.884 12.063 -3.986 1.00 92.75 249 CYS A C 1
ATOM 1921 O O . CYS A 1 249 ? -2.839 11.881 -4.747 1.00 92.75 249 CYS A O 1
ATOM 1923 N N . PRO A 1 250 ? -1.432 13.295 -3.701 1.00 89.88 250 PRO A N 1
ATOM 1924 C CA . PRO A 1 250 ? -1.845 14.491 -4.425 1.00 89.88 250 PRO A CA 1
ATOM 1925 C C . PRO A 1 250 ? -1.519 14.417 -5.929 1.00 89.88 250 PRO A C 1
ATOM 1927 O O . PRO A 1 250 ? -0.617 13.696 -6.362 1.00 89.88 250 PRO A O 1
ATOM 1930 N N . GLN A 1 251 ? -2.236 15.189 -6.751 1.00 88.19 251 GLN A N 1
ATOM 1931 C CA . GLN A 1 251 ? -2.068 15.156 -8.213 1.00 88.19 251 GLN A CA 1
ATOM 1932 C C . GLN A 1 251 ? -0.703 15.670 -8.694 1.00 88.19 251 GLN A C 1
ATOM 1934 O O . GLN A 1 251 ? -0.196 15.218 -9.719 1.00 88.19 251 GLN A O 1
ATOM 1939 N N . ASP A 1 252 ? -0.116 16.633 -7.992 1.00 89.75 252 ASP A N 1
ATOM 1940 C CA . ASP A 1 252 ? 1.230 17.144 -8.252 1.00 89.75 252 ASP A CA 1
ATOM 1941 C C . ASP A 1 252 ? 2.296 16.078 -7.969 1.00 89.75 252 ASP A C 1
ATOM 1943 O O . ASP A 1 252 ? 3.203 15.892 -8.782 1.00 89.75 252 ASP A O 1
ATOM 1947 N N . VAL A 1 253 ? 2.114 15.287 -6.907 1.00 94.50 253 VAL A N 1
ATOM 1948 C CA . VAL A 1 253 ? 2.976 14.137 -6.600 1.00 94.50 253 VAL A CA 1
ATOM 1949 C C . VAL A 1 253 ? 2.925 13.090 -7.712 1.00 94.50 253 VAL A C 1
ATOM 1951 O O . VAL A 1 253 ? 3.966 12.574 -8.113 1.00 94.50 253 VAL A O 1
ATOM 1954 N N . TRP A 1 254 ? 1.747 12.798 -8.271 1.00 94.56 254 TRP A N 1
ATOM 1955 C CA . TRP A 1 254 ? 1.628 11.848 -9.384 1.00 94.56 254 TRP A CA 1
ATOM 1956 C C . TRP A 1 254 ? 2.496 12.216 -10.590 1.00 94.56 254 TRP A C 1
ATOM 1958 O O . TRP A 1 254 ? 3.079 11.321 -11.200 1.00 94.56 254 TRP A O 1
ATOM 1968 N N . LYS A 1 255 ? 2.621 13.508 -10.919 1.00 94.50 255 LYS A N 1
ATOM 1969 C CA . LYS A 1 255 ? 3.487 13.958 -12.021 1.00 94.50 255 LYS A CA 1
ATOM 1970 C C . LYS A 1 255 ? 4.953 13.652 -11.731 1.00 94.50 255 LYS A C 1
ATOM 1972 O O . LYS A 1 255 ? 5.601 13.017 -12.555 1.00 94.50 255 LYS A O 1
ATOM 1977 N N . ALA A 1 256 ? 5.433 14.011 -10.541 1.00 96.81 256 ALA A N 1
ATOM 1978 C CA . ALA A 1 256 ? 6.809 13.741 -10.125 1.00 96.81 256 ALA A CA 1
ATOM 1979 C C . ALA A 1 256 ? 7.128 12.233 -10.112 1.00 96.81 256 ALA A C 1
ATOM 1981 O O . ALA A 1 256 ? 8.187 11.816 -10.579 1.00 96.81 256 ALA A O 1
ATOM 1982 N N . VAL A 1 257 ? 6.190 11.401 -9.638 1.00 97.88 257 VAL A N 1
ATOM 1983 C CA . VAL A 1 257 ? 6.333 9.936 -9.656 1.00 97.88 257 VAL A CA 1
ATOM 1984 C C . VAL A 1 257 ? 6.458 9.412 -11.088 1.00 97.88 257 VAL A C 1
ATOM 1986 O O . VAL A 1 257 ? 7.325 8.580 -11.350 1.00 97.88 257 VAL A O 1
ATOM 1989 N N . VAL A 1 258 ? 5.617 9.884 -12.016 1.00 97.56 258 VAL A N 1
ATOM 1990 C CA . VAL A 1 258 ? 5.670 9.470 -13.428 1.00 97.56 258 VAL A CA 1
ATOM 1991 C C . VAL A 1 258 ? 6.985 9.899 -14.075 1.00 97.56 258 VAL A C 1
ATOM 1993 O O . VAL A 1 258 ? 7.627 9.063 -14.702 1.00 97.56 258 VAL A O 1
ATOM 1996 N N . GLU A 1 259 ? 7.422 11.142 -13.874 1.00 97.38 259 GLU A N 1
ATOM 1997 C CA . GLU A 1 259 ? 8.682 11.660 -14.426 1.00 97.38 259 GLU A CA 1
ATOM 1998 C C . GLU A 1 259 ? 9.896 10.846 -13.954 1.00 97.38 259 GLU A C 1
ATOM 2000 O O . GLU A 1 259 ? 10.719 10.414 -14.766 1.00 97.38 259 GLU A O 1
ATOM 2005 N N . ASP A 1 260 ? 9.995 10.570 -12.651 1.00 98.25 260 ASP A N 1
ATOM 2006 C CA . ASP A 1 260 ? 11.068 9.732 -12.113 1.00 98.25 260 ASP A CA 1
ATOM 2007 C C . ASP A 1 260 ? 10.964 8.283 -12.628 1.00 98.25 260 ASP A C 1
ATOM 2009 O O . ASP A 1 260 ? 11.982 7.675 -12.955 1.00 98.25 260 ASP A O 1
ATOM 2013 N N . CYS A 1 261 ? 9.761 7.713 -12.754 1.00 98.38 261 CYS A N 1
ATOM 2014 C CA . CYS A 1 261 ? 9.593 6.361 -13.292 1.00 98.38 261 CYS A CA 1
ATOM 2015 C C . CYS A 1 261 ? 9.982 6.272 -14.776 1.00 98.38 261 CYS A C 1
ATOM 2017 O O . CYS A 1 261 ? 10.679 5.339 -15.170 1.00 98.38 261 CYS A O 1
ATOM 2019 N N . GLU A 1 262 ? 9.580 7.233 -15.606 1.00 97.25 262 GLU A N 1
ATOM 2020 C CA . GLU A 1 262 ? 9.966 7.283 -17.019 1.00 97.25 262 GLU A CA 1
ATOM 2021 C C . GLU A 1 262 ? 11.481 7.432 -17.176 1.00 97.25 262 GLU A C 1
ATOM 2023 O O . GLU A 1 262 ? 12.091 6.711 -17.969 1.00 97.25 262 GLU A O 1
ATOM 2028 N N . ARG A 1 263 ? 12.108 8.282 -16.352 1.00 98.06 263 ARG A N 1
ATOM 2029 C CA . ARG A 1 263 ? 13.568 8.398 -16.297 1.00 98.06 263 ARG A CA 1
ATOM 2030 C C . ARG A 1 263 ? 14.220 7.082 -15.875 1.00 98.06 263 ARG A C 1
ATOM 2032 O O . ARG A 1 263 ? 15.146 6.611 -16.532 1.00 98.06 263 ARG A O 1
ATOM 2039 N N . ALA A 1 264 ? 13.708 6.438 -14.827 1.00 97.31 264 ALA A N 1
ATOM 2040 C CA . ALA A 1 264 ? 14.244 5.176 -14.326 1.00 97.31 264 ALA A CA 1
ATOM 2041 C C . ALA A 1 264 ? 14.094 4.032 -15.339 1.00 97.31 264 ALA A C 1
ATOM 2043 O O . ALA A 1 264 ? 14.976 3.185 -15.432 1.00 97.31 264 ALA A O 1
ATOM 2044 N N . ALA A 1 265 ? 13.027 4.015 -16.139 1.00 96.50 265 ALA A N 1
ATOM 2045 C CA . ALA A 1 265 ? 12.852 3.020 -17.193 1.00 96.50 265 ALA A CA 1
ATOM 2046 C C . ALA A 1 265 ? 13.938 3.102 -18.284 1.00 96.50 265 ALA A C 1
ATOM 2048 O O . ALA A 1 265 ? 14.238 2.087 -18.915 1.00 96.50 265 ALA A O 1
ATOM 2049 N N . LEU A 1 266 ? 14.531 4.283 -18.489 1.00 96.19 266 LEU A N 1
ATOM 2050 C CA . LEU A 1 266 ? 15.616 4.520 -19.443 1.00 96.19 266 LEU A CA 1
ATOM 2051 C C . LEU A 1 266 ? 16.998 4.322 -18.803 1.00 96.19 266 LEU A C 1
ATOM 2053 O O . LEU A 1 266 ? 17.851 3.639 -19.365 1.00 96.19 266 LEU A O 1
ATOM 2057 N N . GLU A 1 267 ? 17.215 4.913 -17.628 1.00 96.56 267 GLU A N 1
ATOM 2058 C CA . GLU A 1 267 ? 18.527 4.981 -16.969 1.00 96.56 267 GLU A CA 1
ATOM 2059 C C . GLU A 1 267 ? 18.837 3.757 -16.099 1.00 96.56 267 GLU A C 1
ATOM 2061 O O . GLU A 1 267 ? 20.001 3.442 -15.852 1.00 96.56 267 GLU A O 1
ATOM 2066 N N . LEU A 1 268 ? 17.807 3.040 -15.644 1.00 95.19 268 LEU A N 1
ATOM 2067 C CA . LEU A 1 268 ? 17.919 1.864 -14.784 1.00 95.19 268 LEU A CA 1
ATOM 2068 C C . LEU A 1 268 ? 17.179 0.670 -15.421 1.00 95.19 268 LEU A C 1
ATOM 2070 O O . LEU A 1 268 ? 16.173 0.218 -14.872 1.00 95.19 268 LEU A O 1
ATOM 2074 N N . PRO A 1 269 ? 17.671 0.095 -16.542 1.00 92.31 269 PRO A N 1
ATOM 2075 C CA . PRO A 1 269 ? 16.980 -0.984 -17.257 1.00 92.31 269 PRO A CA 1
ATOM 2076 C C . PRO A 1 269 ? 16.522 -2.169 -16.386 1.00 92.31 269 PRO A C 1
ATOM 2078 O O . PRO A 1 269 ? 15.399 -2.634 -16.587 1.00 92.31 269 PRO A O 1
ATOM 2081 N N . PRO A 1 270 ? 17.290 -2.628 -15.368 1.00 91.00 270 PRO A N 1
ATOM 2082 C CA . PRO A 1 270 ? 16.827 -3.685 -14.467 1.00 91.00 270 PRO A CA 1
ATOM 2083 C C . PRO A 1 270 ? 15.563 -3.331 -13.677 1.00 91.00 270 PRO A C 1
ATOM 2085 O O . PRO A 1 270 ? 14.926 -4.221 -13.134 1.00 91.00 270 PRO A O 1
ATOM 2088 N N . LEU A 1 271 ? 15.217 -2.052 -13.553 1.00 93.50 271 LEU A N 1
ATOM 2089 C CA . LEU A 1 271 ? 14.069 -1.553 -12.803 1.00 93.50 271 LEU A CA 1
ATOM 2090 C C . LEU A 1 271 ? 12.915 -1.081 -13.708 1.00 93.50 271 LEU A C 1
ATOM 2092 O O . LEU A 1 271 ? 11.860 -0.693 -13.203 1.00 93.50 271 LEU A O 1
ATOM 2096 N N . ALA A 1 272 ? 13.063 -1.165 -15.033 1.00 95.62 272 ALA A N 1
ATOM 2097 C CA . ALA A 1 272 ? 12.070 -0.668 -15.984 1.00 95.62 272 ALA A CA 1
ATOM 2098 C C . ALA A 1 272 ? 10.689 -1.328 -15.823 1.00 95.62 272 ALA A C 1
ATOM 2100 O O . ALA A 1 272 ? 9.662 -0.658 -15.935 1.00 95.62 272 ALA A O 1
ATOM 2101 N N . ALA A 1 273 ? 10.643 -2.627 -15.509 1.00 96.31 273 ALA A N 1
ATOM 2102 C CA . ALA A 1 273 ? 9.384 -3.333 -15.274 1.00 96.31 273 ALA A CA 1
ATOM 2103 C C . ALA A 1 273 ? 8.610 -2.743 -14.075 1.00 96.31 273 ALA A C 1
ATOM 2105 O O . ALA A 1 273 ? 7.401 -2.529 -14.164 1.00 96.31 273 ALA A O 1
ATOM 2106 N N . VAL A 1 274 ? 9.318 -2.412 -12.987 1.00 96.62 274 VAL A N 1
ATOM 2107 C CA . VAL A 1 274 ? 8.745 -1.776 -11.788 1.00 96.62 274 VAL A CA 1
ATOM 2108 C C . VAL A 1 274 ? 8.286 -0.357 -12.094 1.00 96.62 274 VAL A C 1
ATOM 2110 O O . VAL A 1 274 ? 7.171 0.007 -11.735 1.00 96.62 274 VAL A O 1
ATOM 2113 N N . ALA A 1 275 ? 9.100 0.423 -12.806 1.00 97.94 275 ALA A N 1
ATOM 2114 C CA . ALA A 1 275 ? 8.740 1.778 -13.212 1.00 97.94 275 ALA A CA 1
ATOM 2115 C C . ALA A 1 275 ? 7.434 1.806 -14.019 1.00 97.94 275 ALA A C 1
ATOM 2117 O O . ALA A 1 275 ? 6.522 2.572 -13.712 1.00 97.94 275 ALA A O 1
ATOM 2118 N N . HIS A 1 276 ? 7.287 0.908 -14.998 1.00 98.12 276 HIS A N 1
ATOM 2119 C CA . HIS A 1 276 ? 6.037 0.791 -15.743 1.00 98.12 276 HIS A CA 1
ATOM 2120 C C . HIS A 1 276 ? 4.867 0.321 -14.867 1.00 98.12 276 HIS A C 1
ATOM 2122 O O . HIS A 1 276 ? 3.757 0.816 -15.044 1.00 98.12 276 HIS A O 1
ATOM 2128 N N . LEU A 1 277 ? 5.086 -0.577 -13.903 1.00 97.75 277 LEU A N 1
ATOM 2129 C CA . LEU A 1 277 ? 4.038 -1.009 -12.974 1.00 97.75 277 LEU A CA 1
ATOM 2130 C C . LEU A 1 277 ? 3.515 0.159 -12.120 1.00 97.75 277 LEU A C 1
ATOM 2132 O O . LEU A 1 277 ? 2.303 0.344 -12.000 1.00 97.75 277 LEU A O 1
ATOM 2136 N N . VAL A 1 278 ? 4.428 0.966 -11.574 1.00 97.94 278 VAL A N 1
ATOM 2137 C CA . VAL A 1 278 ? 4.112 2.150 -10.764 1.00 97.94 278 VAL A CA 1
ATOM 2138 C C . VAL A 1 278 ? 3.389 3.208 -11.600 1.00 97.94 278 VAL A C 1
ATOM 2140 O O . VAL A 1 278 ? 2.323 3.664 -11.185 1.00 97.94 278 VAL A O 1
ATOM 2143 N N . CYS A 1 279 ? 3.894 3.549 -12.795 1.00 97.88 279 CYS A N 1
ATOM 2144 C CA . CYS A 1 279 ? 3.199 4.461 -13.714 1.00 97.88 279 CYS A CA 1
ATOM 2145 C C . CYS A 1 279 ? 1.786 3.970 -14.035 1.00 97.88 279 CYS A C 1
ATOM 2147 O O . CYS A 1 279 ? 0.852 4.765 -14.037 1.00 97.88 279 CYS A O 1
ATOM 2149 N N . GLY A 1 280 ? 1.613 2.663 -14.268 1.00 96.94 280 GLY A N 1
ATOM 2150 C CA . GLY A 1 280 ? 0.296 2.061 -14.458 1.00 96.94 280 GLY A CA 1
ATOM 2151 C C . GLY A 1 280 ? -0.632 2.348 -13.277 1.00 96.94 280 GLY A C 1
ATOM 2152 O O . GLY A 1 280 ? -1.744 2.821 -13.485 1.00 96.94 280 GLY A O 1
ATOM 2153 N N . GLY A 1 281 ? -0.147 2.161 -12.043 1.00 94.69 281 GLY A N 1
ATOM 2154 C CA . GLY A 1 281 ? -0.883 2.476 -10.812 1.00 94.69 281 GLY A CA 1
ATOM 2155 C C . GLY A 1 281 ? -1.268 3.949 -10.667 1.00 94.69 281 GLY A C 1
ATOM 2156 O O . GLY A 1 281 ? -2.373 4.255 -10.222 1.00 94.69 281 GLY A O 1
ATOM 2157 N N . VAL A 1 282 ? -0.394 4.870 -11.075 1.00 95.38 282 VAL A N 1
ATOM 2158 C CA . VAL A 1 282 ? -0.701 6.308 -11.097 1.00 95.38 282 VAL A CA 1
ATOM 2159 C C . VAL A 1 282 ? -1.763 6.619 -12.155 1.00 95.38 282 VAL A C 1
ATOM 2161 O O . VAL A 1 282 ? -2.784 7.246 -11.858 1.00 95.38 282 VAL A O 1
ATOM 2164 N N . PHE A 1 283 ? -1.570 6.139 -13.385 1.00 95.12 283 PHE A N 1
ATOM 2165 C CA . PHE A 1 283 ? -2.501 6.380 -14.483 1.00 95.12 283 PHE A CA 1
ATOM 2166 C C . PHE A 1 283 ? -3.851 5.685 -14.299 1.00 95.12 283 PHE A C 1
ATOM 2168 O O . PHE A 1 283 ? -4.841 6.171 -14.844 1.00 95.12 283 PHE A O 1
ATOM 2175 N N . ASP A 1 284 ? -3.949 4.614 -13.505 1.00 89.50 284 ASP A N 1
ATOM 2176 C CA . ASP A 1 284 ? -5.235 3.956 -13.228 1.00 89.50 284 ASP A CA 1
ATOM 2177 C C . ASP A 1 284 ? -6.243 4.908 -12.560 1.00 89.50 284 ASP A C 1
ATOM 2179 O O . ASP A 1 284 ? -7.455 4.738 -12.697 1.00 89.50 284 ASP A O 1
ATOM 2183 N N . ASN A 1 285 ? -5.741 5.961 -11.906 1.00 81.75 285 ASN A N 1
ATOM 2184 C CA . ASN A 1 285 ? -6.537 7.003 -11.262 1.00 81.75 285 ASN A CA 1
ATOM 2185 C C . ASN A 1 285 ? -6.830 8.213 -12.169 1.00 81.75 285 ASN A C 1
ATOM 2187 O O . ASN A 1 285 ? -7.642 9.060 -11.801 1.00 81.75 285 ASN A O 1
ATOM 2191 N N . THR A 1 286 ? -6.191 8.326 -13.341 1.00 86.31 286 THR A N 1
ATOM 2192 C CA . THR A 1 286 ? -6.245 9.545 -14.177 1.00 86.31 286 THR A CA 1
ATOM 2193 C C . THR A 1 286 ? -6.533 9.283 -15.656 1.00 86.31 286 THR A C 1
ATOM 2195 O O . THR A 1 286 ? -7.380 9.954 -16.242 1.00 86.31 286 THR A O 1
ATOM 2198 N N . CYS A 1 287 ? -5.865 8.310 -16.280 1.00 93.38 287 CYS A N 1
ATOM 2199 C CA . CYS A 1 287 ? -5.985 7.991 -17.701 1.00 93.38 287 CYS A CA 1
ATOM 2200 C C . CYS A 1 287 ? -5.850 6.482 -17.954 1.00 93.38 287 CYS A C 1
ATOM 2202 O O . CYS A 1 287 ? -4.752 5.946 -18.108 1.00 93.38 287 CYS A O 1
ATOM 2204 N N . LEU A 1 288 ? -6.989 5.793 -18.094 1.00 92.00 288 LEU A N 1
ATOM 2205 C CA . LEU A 1 288 ? -7.026 4.335 -18.278 1.00 92.00 288 LEU A CA 1
ATOM 2206 C C . LEU A 1 288 ? -6.259 3.845 -19.518 1.00 92.00 288 LEU A C 1
ATOM 2208 O O . LEU A 1 288 ? -5.748 2.731 -19.513 1.00 92.00 288 LEU A O 1
ATOM 2212 N N . ARG A 1 289 ? -6.158 4.655 -20.579 1.00 95.12 289 ARG A N 1
ATOM 2213 C CA . ARG A 1 289 ? -5.409 4.273 -21.786 1.00 95.12 289 ARG A CA 1
ATOM 2214 C C . ARG A 1 289 ? -3.904 4.202 -21.520 1.00 95.12 289 ARG A C 1
ATOM 2216 O O . ARG A 1 289 ? -3.255 3.252 -21.947 1.00 95.12 289 ARG A O 1
ATOM 2223 N N . GLU A 1 290 ? -3.356 5.189 -20.811 1.00 96.62 290 GLU A N 1
ATOM 2224 C CA . GLU A 1 290 ? -1.940 5.160 -20.429 1.00 96.62 290 GLU A CA 1
ATOM 2225 C C . GLU A 1 290 ? -1.691 4.075 -19.375 1.00 96.62 290 GLU A C 1
ATOM 2227 O O . GLU A 1 290 ? -0.702 3.352 -19.475 1.00 96.62 290 GLU A O 1
ATOM 2232 N N . ALA A 1 291 ? -2.626 3.863 -18.442 1.00 96.56 291 ALA A N 1
ATOM 2233 C CA . ALA A 1 291 ? -2.537 2.765 -17.480 1.00 96.56 291 ALA A CA 1
ATOM 2234 C C . ALA A 1 291 ? -2.406 1.403 -18.184 1.00 96.56 291 ALA A C 1
ATOM 2236 O O . ALA A 1 291 ? -1.473 0.652 -17.909 1.00 96.56 291 ALA A O 1
ATOM 2237 N N . GLU A 1 292 ? -3.275 1.118 -19.162 1.00 96.75 292 GLU A N 1
ATOM 2238 C CA . GLU A 1 292 ? -3.223 -0.114 -19.961 1.00 96.75 292 GLU A CA 1
ATOM 2239 C C . GLU A 1 292 ? -1.880 -0.266 -20.693 1.00 96.75 292 GLU A C 1
ATOM 2241 O O . GLU A 1 292 ? -1.276 -1.343 -20.671 1.00 96.75 292 GLU A O 1
ATOM 2246 N N . ARG A 1 293 ? -1.367 0.815 -21.294 1.00 97.81 293 ARG A N 1
ATOM 2247 C CA . ARG A 1 293 ? -0.063 0.824 -21.974 1.00 97.81 293 ARG A CA 1
ATOM 2248 C C . ARG A 1 293 ? 1.079 0.478 -21.015 1.00 97.81 293 ARG A C 1
ATOM 2250 O O . ARG A 1 293 ? 1.907 -0.379 -21.331 1.00 97.81 293 ARG A O 1
ATOM 2257 N N . HIS A 1 294 ? 1.120 1.122 -19.852 1.00 98.12 294 HIS A N 1
ATOM 2258 C CA . HIS A 1 294 ? 2.158 0.906 -18.848 1.00 98.12 294 HIS A CA 1
ATOM 2259 C C . HIS A 1 294 ? 2.075 -0.496 -18.234 1.00 98.12 294 HIS A C 1
ATOM 2261 O O . HIS A 1 294 ? 3.089 -1.190 -18.190 1.00 98.12 294 HIS A O 1
ATOM 2267 N N . TYR A 1 295 ? 0.887 -0.981 -17.868 1.00 97.75 295 TYR A N 1
ATOM 2268 C CA . TYR A 1 295 ? 0.738 -2.347 -17.366 1.00 97.75 295 TYR A CA 1
ATOM 2269 C C . TYR A 1 295 ? 1.085 -3.405 -18.414 1.00 97.75 295 TYR A C 1
ATOM 2271 O O . TYR A 1 295 ? 1.738 -4.392 -18.087 1.00 97.75 295 TYR A O 1
ATOM 2279 N N . THR A 1 296 ? 0.734 -3.197 -19.686 1.00 97.31 296 THR A N 1
ATOM 2280 C CA . THR A 1 296 ? 1.132 -4.109 -20.773 1.00 97.31 296 THR A CA 1
ATOM 2281 C C . THR A 1 296 ? 2.653 -4.179 -20.900 1.00 97.31 296 THR A C 1
ATOM 2283 O O . THR A 1 296 ? 3.224 -5.262 -21.058 1.00 97.31 296 THR A O 1
ATOM 2286 N N . ARG A 1 297 ? 3.336 -3.035 -20.777 1.00 96.69 297 ARG A N 1
ATOM 2287 C CA . ARG A 1 297 ? 4.799 -2.980 -20.808 1.00 96.69 297 ARG A CA 1
ATOM 2288 C C . ARG A 1 297 ? 5.426 -3.639 -19.577 1.00 96.69 297 ARG A C 1
ATOM 2290 O O . ARG A 1 297 ? 6.365 -4.412 -19.743 1.00 96.69 297 ARG A O 1
ATOM 2297 N N . ALA A 1 298 ? 4.883 -3.394 -18.385 1.00 97.06 298 ALA A N 1
ATOM 2298 C CA . ALA A 1 298 ? 5.311 -4.038 -17.143 1.00 97.06 298 ALA A CA 1
ATOM 2299 C C . ALA A 1 298 ? 5.149 -5.564 -17.211 1.00 97.06 298 ALA A C 1
ATOM 2301 O O . ALA A 1 298 ? 6.072 -6.295 -16.864 1.00 97.06 298 ALA A O 1
ATOM 2302 N N . LEU A 1 299 ? 4.017 -6.046 -17.736 1.00 95.44 299 LEU A N 1
ATOM 2303 C CA . LEU A 1 299 ? 3.761 -7.468 -17.950 1.00 95.44 299 LEU A CA 1
A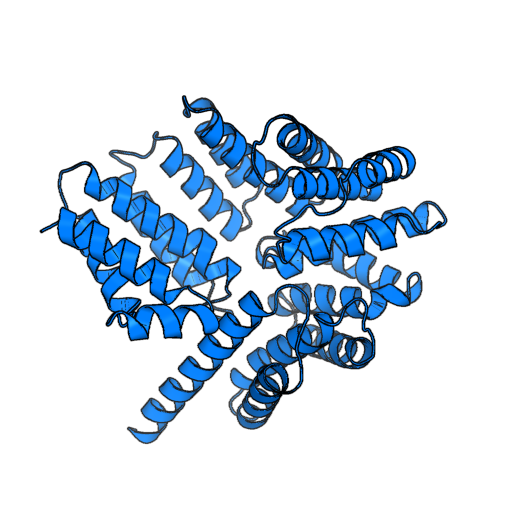TOM 2304 C C . LEU A 1 299 ? 4.782 -8.084 -18.910 1.00 95.44 299 LEU A C 1
ATOM 2306 O O . LEU A 1 299 ? 5.291 -9.166 -18.643 1.00 95.44 299 LEU A O 1
ATOM 2310 N N . HIS A 1 300 ? 5.086 -7.412 -20.023 1.00 94.19 300 HIS A N 1
ATOM 2311 C CA . HIS A 1 300 ? 6.052 -7.915 -20.997 1.00 94.19 300 HIS A CA 1
ATOM 2312 C C . HIS A 1 300 ? 7.474 -7.978 -20.424 1.00 94.19 300 HIS A C 1
ATOM 2314 O O . HIS A 1 300 ? 8.128 -9.005 -20.554 1.00 94.19 300 HIS A O 1
ATOM 2320 N N . LEU A 1 301 ? 7.928 -6.910 -19.762 1.00 93.75 301 LEU A N 1
ATOM 2321 C CA . LEU A 1 301 ? 9.271 -6.838 -19.177 1.00 93.75 301 LEU A CA 1
ATOM 2322 C C . LEU A 1 301 ? 9.435 -7.746 -17.948 1.00 93.75 301 LEU A C 1
ATOM 2324 O O . LEU A 1 301 ? 10.526 -8.240 -17.697 1.00 93.75 301 LEU A O 1
ATOM 2328 N N . GLY A 1 302 ? 8.366 -7.963 -17.180 1.00 89.94 302 GLY A N 1
ATOM 2329 C CA . GLY A 1 302 ? 8.403 -8.747 -15.946 1.00 89.94 302 GLY A CA 1
ATOM 2330 C C . GLY A 1 302 ? 8.361 -10.265 -16.140 1.00 89.94 302 GLY A C 1
ATOM 2331 O O . GLY A 1 302 ? 8.545 -10.980 -15.162 1.00 89.94 302 GLY A O 1
ATOM 2332 N N . LYS A 1 303 ? 8.098 -10.779 -17.353 1.00 84.19 303 LYS A N 1
ATOM 2333 C CA . LYS A 1 303 ? 7.992 -12.233 -17.604 1.00 84.19 303 LYS A CA 1
ATOM 2334 C C . LYS A 1 303 ? 9.288 -12.993 -17.322 1.00 84.19 303 LYS A C 1
ATOM 2336 O O . LYS A 1 303 ? 9.218 -14.114 -16.831 1.00 84.19 303 LYS A O 1
ATOM 2341 N N . ASP A 1 304 ? 10.428 -12.362 -17.587 1.00 77.31 304 ASP A N 1
ATOM 2342 C CA . ASP A 1 304 ? 11.749 -12.985 -17.466 1.00 77.31 304 ASP A CA 1
ATOM 2343 C C . ASP A 1 304 ? 12.552 -12.454 -16.256 1.00 77.31 304 ASP A C 1
ATOM 2345 O O . ASP A 1 304 ? 13.699 -12.851 -16.047 1.00 77.31 304 ASP A O 1
ATOM 2349 N N . ASP A 1 305 ? 11.974 -11.565 -15.431 1.00 77.31 305 ASP A N 1
ATOM 2350 C CA . ASP A 1 305 ? 12.654 -10.990 -14.258 1.00 77.31 305 ASP A CA 1
ATOM 2351 C C . ASP A 1 305 ? 12.431 -11.851 -13.005 1.00 77.31 305 ASP A C 1
ATOM 2353 O O . ASP A 1 305 ? 11.518 -11.621 -12.209 1.00 77.31 305 ASP A O 1
ATOM 2357 N N . SER A 1 306 ? 13.316 -12.826 -12.792 1.00 71.81 306 SER A N 1
ATOM 2358 C CA . SER A 1 306 ? 13.297 -13.677 -11.595 1.00 71.81 306 SER A CA 1
ATOM 2359 C C . SER A 1 306 ? 13.554 -12.914 -10.290 1.00 71.81 306 SER A C 1
ATOM 2361 O O . SER A 1 306 ? 13.095 -13.350 -9.235 1.00 71.81 306 SER A O 1
ATOM 2363 N N . ARG A 1 307 ? 14.238 -11.758 -10.326 1.00 71.56 307 ARG A N 1
ATOM 2364 C CA . ARG A 1 307 ? 14.478 -10.925 -9.130 1.00 71.56 307 ARG A CA 1
ATOM 2365 C C . ARG A 1 307 ? 13.230 -10.140 -8.720 1.00 71.56 307 ARG A C 1
ATOM 2367 O O . ARG A 1 307 ? 13.135 -9.702 -7.571 1.00 71.56 307 ARG A O 1
ATOM 2374 N N . ARG A 1 308 ? 12.293 -9.939 -9.652 1.00 80.38 308 ARG A N 1
ATOM 2375 C CA . ARG A 1 308 ? 11.050 -9.172 -9.466 1.00 80.38 308 ARG A CA 1
ATOM 2376 C C . ARG A 1 308 ? 9.856 -9.908 -10.055 1.00 80.38 308 ARG A C 1
ATOM 2378 O O . ARG A 1 308 ? 8.987 -9.313 -10.694 1.00 80.38 308 ARG A O 1
ATOM 2385 N N . ALA A 1 309 ? 9.787 -11.201 -9.753 1.00 85.06 309 ALA A N 1
ATOM 2386 C CA . ALA A 1 309 ? 8.767 -12.114 -10.256 1.00 85.06 309 ALA A CA 1
ATOM 2387 C C . ALA A 1 309 ? 7.323 -11.679 -9.927 1.00 85.06 309 ALA A C 1
ATOM 2389 O O . ALA A 1 309 ? 6.385 -12.161 -10.553 1.00 85.06 309 ALA A O 1
ATOM 2390 N N . TYR A 1 310 ? 7.127 -10.740 -8.989 1.00 91.50 310 TYR A N 1
ATOM 2391 C CA . TYR A 1 310 ? 5.816 -10.185 -8.645 1.00 91.50 310 TYR A CA 1
ATOM 2392 C C . TYR A 1 310 ? 5.273 -9.188 -9.692 1.00 91.50 310 TYR A C 1
ATOM 2394 O O . TYR A 1 310 ? 4.063 -8.970 -9.757 1.00 91.50 310 TYR A O 1
ATOM 2402 N N . VAL A 1 311 ? 6.117 -8.577 -10.535 1.00 95.06 311 VAL A N 1
ATOM 2403 C CA . VAL A 1 311 ? 5.677 -7.506 -11.450 1.00 95.06 311 VAL A CA 1
ATOM 2404 C C . VAL A 1 311 ? 4.677 -8.022 -12.483 1.00 95.06 311 VAL A C 1
ATOM 2406 O O . VAL A 1 311 ? 3.603 -7.440 -12.643 1.00 95.06 311 VAL A O 1
ATOM 2409 N N . ALA A 1 312 ? 5.000 -9.124 -13.161 1.00 94.75 312 ALA A N 1
ATOM 2410 C CA . ALA A 1 312 ? 4.136 -9.721 -14.176 1.00 94.75 312 ALA A CA 1
ATOM 2411 C C . ALA A 1 312 ? 2.757 -10.163 -13.636 1.00 94.75 312 ALA A C 1
ATOM 2413 O O . ALA A 1 312 ? 1.753 -9.743 -14.217 1.00 94.75 312 ALA A O 1
ATOM 2414 N N . PRO A 1 313 ? 2.642 -10.928 -12.529 1.00 95.06 313 PRO A N 1
ATOM 2415 C CA . PRO A 1 313 ? 1.337 -11.306 -11.992 1.00 95.06 313 PRO A CA 1
ATOM 2416 C C . PRO A 1 313 ? 0.528 -10.094 -11.520 1.00 95.06 313 PRO A C 1
ATOM 2418 O O . PRO A 1 313 ? -0.679 -10.043 -11.763 1.00 95.06 313 PRO A O 1
ATOM 2421 N N . HIS A 1 314 ? 1.166 -9.082 -10.917 1.00 95.06 314 HIS A N 1
ATOM 2422 C CA . HIS A 1 314 ? 0.474 -7.847 -10.541 1.00 95.06 314 HIS A CA 1
ATOM 2423 C C . HIS A 1 314 ? -0.031 -7.080 -11.771 1.00 95.06 314 HIS A C 1
ATOM 2425 O O . HIS A 1 314 ? -1.206 -6.728 -11.810 1.00 95.06 314 HIS A O 1
ATOM 2431 N N . ALA A 1 315 ? 0.803 -6.870 -12.793 1.00 96.00 315 ALA A N 1
ATOM 2432 C CA . ALA A 1 315 ? 0.395 -6.205 -14.032 1.00 96.00 315 ALA A CA 1
ATOM 2433 C C . ALA A 1 315 ? -0.730 -6.966 -14.754 1.00 96.00 315 ALA A C 1
ATOM 2435 O O . ALA A 1 315 ? -1.683 -6.354 -15.237 1.00 96.00 315 ALA A O 1
ATOM 2436 N N . SER A 1 316 ? -0.648 -8.302 -14.783 1.00 95.75 316 SER A N 1
ATOM 2437 C CA . SER A 1 316 ? -1.695 -9.170 -15.329 1.00 95.75 316 SER A CA 1
ATOM 2438 C C . SER A 1 316 ? -3.014 -8.979 -14.581 1.00 95.75 316 SER A C 1
ATOM 2440 O O . SER A 1 316 ? -4.043 -8.744 -15.211 1.00 95.75 316 SER A O 1
ATOM 2442 N N . TYR A 1 317 ? -2.987 -8.984 -13.243 1.00 95.06 317 TYR A N 1
ATOM 2443 C CA . TYR A 1 317 ? -4.171 -8.718 -12.425 1.00 95.06 317 TYR A CA 1
ATOM 2444 C C . TYR A 1 317 ? -4.769 -7.329 -12.688 1.00 95.06 317 TYR A C 1
ATOM 2446 O O . TYR A 1 317 ? -5.987 -7.233 -12.852 1.00 95.06 317 TYR A O 1
ATOM 2454 N N . GLU A 1 318 ? -3.951 -6.270 -12.742 1.00 94.81 318 GLU A N 1
ATOM 2455 C CA . GLU A 1 318 ? -4.469 -4.913 -12.954 1.00 94.81 318 GLU A CA 1
ATOM 2456 C C . GLU A 1 318 ? -5.144 -4.801 -14.327 1.00 94.81 318 GLU A C 1
ATOM 2458 O O . GLU A 1 318 ? -6.316 -4.426 -14.380 1.00 94.81 318 GLU A O 1
ATOM 2463 N N . LEU A 1 319 ? -4.489 -5.249 -15.413 1.00 95.31 319 LEU A N 1
ATOM 2464 C CA . LEU A 1 319 ? -5.084 -5.327 -16.761 1.00 95.31 319 LEU A CA 1
ATOM 2465 C C . LEU A 1 319 ? -6.400 -6.103 -16.755 1.00 95.31 319 LEU A C 1
ATOM 2467 O O . LEU A 1 319 ? -7.416 -5.656 -17.295 1.00 95.31 319 LEU A O 1
ATOM 2471 N N . ALA A 1 320 ? -6.399 -7.257 -16.092 1.00 94.62 320 ALA A N 1
ATOM 2472 C CA . ALA A 1 320 ? -7.562 -8.108 -15.989 1.00 94.62 320 ALA A CA 1
ATOM 2473 C C . ALA A 1 320 ? -8.732 -7.400 -15.292 1.00 94.62 320 ALA A C 1
ATOM 2475 O O . ALA A 1 320 ? -9.873 -7.495 -15.755 1.00 94.62 320 ALA A O 1
ATOM 2476 N N . ALA A 1 321 ? -8.462 -6.651 -14.219 1.00 91.25 321 ALA A N 1
ATOM 2477 C CA . ALA A 1 321 ? -9.453 -5.836 -13.531 1.00 91.25 321 ALA A CA 1
ATOM 2478 C C . ALA A 1 321 ? -10.012 -4.730 -14.445 1.00 91.25 321 ALA A C 1
ATOM 2480 O O . ALA A 1 321 ? -11.235 -4.545 -14.480 1.00 91.25 321 ALA A O 1
ATOM 2481 N N . MET A 1 322 ? -9.165 -4.061 -15.244 1.00 91.19 322 MET A N 1
ATOM 2482 C CA . MET A 1 322 ? -9.621 -3.052 -16.215 1.00 91.19 322 MET A CA 1
ATOM 2483 C C . MET A 1 322 ? -10.550 -3.670 -17.264 1.00 91.19 322 MET A C 1
ATOM 2485 O O . MET A 1 322 ? -11.619 -3.129 -17.553 1.00 91.19 322 MET A O 1
ATOM 2489 N N . TYR A 1 323 ? -10.167 -4.816 -17.829 1.00 93.31 323 TYR A N 1
ATOM 2490 C CA . TYR A 1 323 ? -10.918 -5.469 -18.902 1.00 93.31 323 TYR A CA 1
ATOM 2491 C C . TYR A 1 323 ? -12.217 -6.086 -18.390 1.00 93.31 323 TYR A C 1
ATOM 2493 O O . TYR A 1 323 ? -13.241 -6.027 -19.065 1.00 93.31 323 TYR A O 1
ATOM 2501 N N . CYS A 1 324 ? -12.224 -6.607 -17.160 1.00 90.88 324 CYS A N 1
ATOM 2502 C CA . CYS A 1 324 ? -13.428 -7.115 -16.504 1.00 90.88 324 CYS A CA 1
ATOM 2503 C C . CYS A 1 324 ? -14.489 -6.038 -16.251 1.00 90.88 324 CYS A C 1
ATOM 2505 O O . CYS A 1 324 ? -15.677 -6.372 -16.156 1.00 90.88 324 CYS A O 1
ATOM 2507 N N . ALA A 1 325 ? -14.089 -4.769 -16.132 1.00 86.31 325 ALA A N 1
ATOM 2508 C CA . ALA A 1 325 ? -15.015 -3.645 -16.030 1.00 86.31 325 ALA A CA 1
ATOM 2509 C C . ALA A 1 325 ? -15.676 -3.307 -17.382 1.00 86.31 325 ALA A C 1
ATOM 2511 O O . ALA A 1 325 ? -16.763 -2.734 -17.409 1.00 86.31 325 ALA A O 1
ATOM 2512 N N . GLN A 1 326 ? -15.068 -3.707 -18.504 1.00 87.62 326 GLN A N 1
ATOM 2513 C CA . GLN A 1 326 ? -15.560 -3.442 -19.854 1.00 87.62 326 GLN A CA 1
ATOM 2514 C C . GLN A 1 326 ? -16.360 -4.638 -20.384 1.00 87.62 326 GLN A C 1
ATOM 2516 O O . GLN A 1 326 ? -15.829 -5.732 -20.557 1.00 87.62 326 GLN A O 1
ATOM 2521 N N . ALA A 1 327 ? -17.638 -4.439 -20.724 1.00 85.69 327 ALA A N 1
ATOM 2522 C CA . ALA A 1 327 ? -18.507 -5.533 -21.178 1.00 85.69 327 ALA A CA 1
ATOM 2523 C C . ALA A 1 327 ? -17.924 -6.323 -22.370 1.00 85.69 327 ALA A C 1
ATOM 2525 O O . ALA A 1 327 ? -17.971 -7.550 -22.371 1.00 85.69 327 ALA A O 1
ATOM 2526 N N . LYS A 1 328 ? -17.309 -5.626 -23.338 1.00 91.00 328 LYS A N 1
ATOM 2527 C CA . LYS A 1 328 ? -16.716 -6.226 -24.547 1.00 91.00 328 LYS A CA 1
ATOM 2528 C C . LYS A 1 328 ? -15.454 -7.055 -24.278 1.00 91.00 328 LYS A C 1
ATOM 2530 O O . LYS A 1 328 ? -15.188 -7.990 -25.019 1.00 91.00 328 LYS A O 1
ATOM 2535 N N . ARG A 1 329 ? -14.692 -6.730 -23.228 1.00 93.25 329 ARG A N 1
ATOM 2536 C CA . ARG A 1 329 ? -13.402 -7.371 -22.899 1.00 93.25 329 ARG A CA 1
ATOM 2537 C C . ARG A 1 329 ? -13.467 -8.234 -21.644 1.00 93.25 329 ARG A C 1
ATOM 2539 O O . ARG A 1 329 ? -12.458 -8.753 -21.183 1.00 93.25 329 ARG A O 1
ATOM 2546 N N . ARG A 1 330 ? -14.661 -8.452 -21.089 1.00 92.06 330 ARG A N 1
ATOM 2547 C CA . ARG A 1 330 ? -14.833 -9.217 -19.848 1.00 92.06 330 ARG A CA 1
ATOM 2548 C C . ARG A 1 330 ? -14.303 -10.651 -19.945 1.00 92.06 330 ARG A C 1
ATOM 2550 O O . ARG A 1 330 ? -13.760 -11.153 -18.966 1.00 92.06 330 ARG A O 1
ATOM 2557 N N . ALA A 1 331 ? -14.446 -11.308 -21.097 1.00 92.12 331 ALA A N 1
ATOM 2558 C CA . ALA A 1 331 ? -13.908 -12.654 -21.306 1.00 92.12 331 ALA A CA 1
ATOM 2559 C C . ALA A 1 331 ? -12.367 -12.668 -21.294 1.00 92.12 331 ALA A C 1
ATOM 2561 O O . ALA A 1 331 ? -11.772 -13.505 -20.619 1.00 92.12 331 ALA A O 1
ATOM 2562 N N . GLU A 1 332 ? -11.743 -11.699 -21.969 1.00 94.25 332 GLU A N 1
ATOM 2563 C CA . GLU A 1 332 ? -10.290 -11.478 -21.977 1.00 94.25 332 GLU A CA 1
ATOM 2564 C C . GLU A 1 332 ? -9.771 -11.184 -20.562 1.00 94.25 332 GLU A C 1
ATOM 2566 O O . GLU A 1 332 ? -8.846 -11.839 -20.088 1.00 94.25 332 GLU A O 1
ATOM 2571 N N . GLY A 1 333 ? -10.436 -10.282 -19.833 1.00 94.50 333 GLY A N 1
ATOM 2572 C CA . GLY A 1 333 ? -10.111 -9.995 -18.437 1.00 94.50 333 GLY A CA 1
ATOM 2573 C C . GLY A 1 333 ? -10.227 -11.230 -17.541 1.00 94.50 333 GLY A C 1
ATOM 2574 O O . GLY A 1 333 ? -9.362 -11.476 -16.707 1.00 94.50 333 GLY A O 1
ATOM 2575 N N . ARG A 1 334 ? -11.247 -12.075 -17.735 1.00 94.25 334 ARG A N 1
ATOM 2576 C CA . ARG A 1 334 ? -11.355 -13.337 -16.987 1.00 94.25 334 ARG A CA 1
ATOM 2577 C C . ARG A 1 334 ? -10.197 -14.288 -17.301 1.00 94.25 334 ARG A C 1
ATOM 2579 O O . ARG A 1 334 ? -9.717 -14.943 -16.383 1.00 94.25 334 ARG A O 1
ATOM 2586 N N . ALA A 1 335 ? -9.758 -14.374 -18.556 1.00 94.50 335 ALA A N 1
ATOM 2587 C CA . ALA A 1 335 ? -8.624 -15.212 -18.939 1.00 94.50 335 ALA A CA 1
ATOM 2588 C C . ALA A 1 335 ? -7.319 -14.731 -18.283 1.00 94.50 335 ALA A C 1
ATOM 2590 O O . ALA A 1 335 ? -6.605 -15.541 -17.695 1.00 94.50 335 ALA A O 1
ATOM 2591 N N . LEU A 1 336 ? -7.061 -13.417 -18.283 1.00 94.44 336 LEU A N 1
ATOM 2592 C CA . LEU A 1 336 ? -5.905 -12.832 -17.595 1.00 94.44 336 LEU A CA 1
ATOM 2593 C C . LEU A 1 336 ? -5.944 -13.058 -16.078 1.00 94.44 336 LEU A C 1
ATOM 2595 O O . LEU A 1 336 ? -4.924 -13.409 -15.498 1.00 94.44 336 LEU A O 1
ATOM 2599 N N . LEU A 1 337 ? -7.114 -12.946 -15.432 1.00 93.12 337 LEU A N 1
ATOM 2600 C CA . LEU A 1 337 ? -7.257 -13.266 -14.002 1.00 93.12 337 LEU A CA 1
ATOM 2601 C C . LEU A 1 337 ? -6.893 -14.723 -13.683 1.00 93.12 337 LEU A C 1
ATOM 2603 O O . LEU A 1 337 ? -6.347 -14.993 -12.616 1.00 93.12 337 LEU A O 1
ATOM 2607 N N . LEU A 1 338 ? -7.234 -15.663 -14.571 1.00 93.00 338 LEU A N 1
ATOM 2608 C CA . LEU A 1 338 ? -6.888 -17.076 -14.403 1.00 93.00 338 LEU A CA 1
ATOM 2609 C C . LEU A 1 338 ? -5.389 -17.299 -14.631 1.00 93.00 338 LEU A C 1
ATOM 2611 O O . LEU A 1 338 ? -4.756 -17.943 -13.806 1.00 93.00 338 LEU A O 1
ATOM 2615 N N . SER A 1 339 ? -4.809 -16.680 -15.660 1.00 91.38 339 SER A N 1
ATOM 2616 C CA . SER A 1 339 ? -3.360 -16.709 -15.903 1.00 91.38 339 SER A CA 1
ATOM 2617 C C . SER A 1 339 ? -2.568 -16.134 -14.721 1.00 91.38 339 SER A C 1
ATOM 2619 O O . SER A 1 339 ? -1.665 -16.786 -14.208 1.00 91.38 339 SER A O 1
ATOM 2621 N N . ALA A 1 340 ? -2.977 -14.978 -14.181 1.00 91.44 340 ALA A N 1
ATOM 2622 C CA . ALA A 1 340 ? -2.365 -14.375 -12.992 1.00 91.44 340 ALA A CA 1
ATOM 2623 C C . ALA A 1 340 ? -2.387 -15.301 -11.758 1.00 91.44 340 ALA A C 1
ATOM 2625 O O . ALA A 1 340 ? -1.538 -15.174 -10.879 1.00 91.44 340 ALA A O 1
ATOM 2626 N N . ARG A 1 341 ? -3.365 -16.216 -11.683 1.00 90.12 341 ARG A N 1
ATOM 2627 C CA . ARG A 1 341 ? -3.519 -17.193 -10.597 1.00 90.12 341 ARG A CA 1
ATOM 2628 C C . ARG A 1 341 ? -2.697 -18.459 -10.819 1.00 90.12 341 ARG A C 1
ATOM 2630 O O . ARG A 1 341 ? -2.175 -19.006 -9.855 1.00 90.12 341 ARG A O 1
ATOM 2637 N N . ASP A 1 342 ? -2.688 -18.963 -12.048 1.00 89.56 342 ASP A N 1
ATOM 2638 C CA . ASP A 1 342 ? -2.257 -20.330 -12.347 1.00 89.56 342 ASP A CA 1
ATOM 2639 C C . ASP A 1 342 ? -0.814 -20.387 -12.882 1.00 89.56 342 ASP A C 1
ATOM 2641 O O . ASP A 1 342 ? -0.110 -21.365 -12.613 1.00 89.56 342 ASP A O 1
ATOM 2645 N N . ASP A 1 343 ? -0.358 -19.329 -13.564 1.00 90.38 343 ASP A N 1
ATOM 2646 C CA . ASP A 1 343 ? 0.915 -19.308 -14.300 1.00 90.38 343 ASP A CA 1
ATOM 2647 C C . ASP A 1 343 ? 2.089 -18.720 -13.490 1.00 90.38 343 ASP A C 1
ATOM 2649 O O . ASP A 1 343 ? 3.242 -18.852 -13.895 1.00 90.38 343 ASP A O 1
ATOM 2653 N N . TYR A 1 344 ? 1.819 -18.088 -12.340 1.00 89.81 344 TYR A N 1
ATOM 2654 C CA . TYR A 1 344 ? 2.822 -17.420 -11.498 1.00 89.81 344 TYR A CA 1
ATOM 2655 C C . TYR A 1 344 ? 2.829 -17.986 -10.078 1.00 89.81 344 TYR A C 1
ATOM 2657 O O . TYR A 1 344 ? 1.766 -18.177 -9.488 1.00 89.81 344 TYR A O 1
ATOM 2665 N N . LYS A 1 345 ? 4.021 -18.224 -9.514 1.00 88.88 345 LYS A N 1
ATOM 2666 C CA . LYS A 1 345 ? 4.225 -18.787 -8.166 1.00 88.88 345 LYS A CA 1
ATOM 2667 C C . LYS A 1 345 ? 5.508 -18.254 -7.536 1.00 88.88 345 LYS A C 1
ATOM 2669 O O . LYS A 1 345 ? 6.386 -17.790 -8.260 1.00 88.88 345 LYS A O 1
ATOM 2674 N N . ASP A 1 346 ? 5.605 -18.360 -6.214 1.00 85.56 346 ASP A N 1
ATOM 2675 C CA . ASP A 1 346 ? 6.825 -18.132 -5.432 1.00 85.56 346 ASP A CA 1
ATOM 2676 C C . ASP A 1 346 ? 7.396 -16.708 -5.586 1.00 85.56 346 ASP A C 1
ATOM 2678 O O . ASP A 1 346 ? 8.608 -16.505 -5.665 1.00 85.56 346 ASP A O 1
ATOM 2682 N N . TYR A 1 347 ? 6.511 -15.705 -5.623 1.00 88.94 347 TYR A N 1
ATOM 2683 C CA . TYR A 1 347 ? 6.873 -14.288 -5.726 1.00 88.94 347 TYR A CA 1
ATOM 2684 C C . TYR A 1 347 ? 6.455 -13.472 -4.494 1.00 88.94 347 TYR A C 1
ATOM 2686 O O . TYR A 1 347 ? 5.580 -13.859 -3.714 1.00 88.94 347 TYR A O 1
ATOM 2694 N N . ASP A 1 348 ? 7.078 -12.301 -4.334 1.00 87.56 348 ASP A N 1
ATOM 2695 C CA . ASP A 1 348 ? 6.823 -11.383 -3.221 1.00 87.56 348 ASP A CA 1
ATOM 2696 C C . ASP A 1 348 ? 5.329 -11.016 -3.118 1.00 87.56 348 ASP A C 1
ATOM 2698 O O . ASP A 1 348 ? 4.719 -10.549 -4.081 1.00 87.56 348 ASP A O 1
ATOM 2702 N N . PHE A 1 349 ? 4.739 -11.183 -1.930 1.00 87.88 349 PHE A N 1
ATOM 2703 C CA . PHE A 1 349 ? 3.334 -10.864 -1.632 1.00 87.88 349 PHE A CA 1
ATOM 2704 C C . PHE A 1 349 ? 2.280 -11.657 -2.434 1.00 87.88 349 PHE A C 1
ATOM 2706 O O . PHE A 1 349 ? 1.129 -11.216 -2.541 1.00 87.88 349 PHE A O 1
ATOM 2713 N N . GLU A 1 350 ? 2.612 -12.857 -2.925 1.00 88.81 350 GLU A N 1
ATOM 2714 C CA . GLU A 1 350 ? 1.675 -13.766 -3.610 1.00 88.81 350 GLU A CA 1
ATOM 2715 C C . GLU A 1 350 ? 0.367 -13.962 -2.828 1.00 88.81 350 GLU A C 1
ATOM 2717 O O . GLU A 1 350 ? -0.731 -13.895 -3.387 1.00 88.81 350 GLU A O 1
ATOM 2722 N N . SER A 1 351 ? 0.458 -14.127 -1.505 1.00 85.06 351 SER A N 1
ATOM 2723 C CA . SER A 1 351 ? -0.707 -14.313 -0.635 1.00 85.06 351 SER A CA 1
ATOM 2724 C C . SER A 1 351 ? -1.707 -13.148 -0.711 1.00 85.06 351 SER A C 1
ATOM 2726 O O . SER A 1 351 ? -2.924 -13.367 -0.689 1.00 85.06 351 SER A O 1
ATOM 2728 N N . ARG A 1 352 ? -1.207 -11.914 -0.857 1.00 87.81 352 ARG A N 1
ATOM 2729 C CA . ARG A 1 352 ? -2.014 -10.696 -1.000 1.00 87.81 352 ARG A CA 1
ATOM 2730 C C . ARG A 1 352 ? -2.682 -10.647 -2.369 1.00 87.81 352 ARG A C 1
ATOM 2732 O O . ARG A 1 352 ? -3.884 -10.383 -2.445 1.00 87.81 352 ARG A O 1
ATOM 2739 N N . LEU A 1 353 ? -1.939 -10.928 -3.442 1.00 90.00 353 LEU A N 1
ATOM 2740 C CA . LEU A 1 353 ? -2.499 -10.923 -4.793 1.00 90.00 353 LEU A CA 1
ATOM 2741 C C . LEU A 1 353 ? -3.540 -12.034 -4.982 1.00 90.00 353 LEU A C 1
ATOM 2743 O O . LEU A 1 353 ? -4.601 -11.790 -5.554 1.00 90.00 353 LEU A O 1
ATOM 2747 N N . ALA A 1 354 ? -3.307 -13.220 -4.419 1.00 88.81 354 ALA A N 1
ATOM 2748 C CA . ALA A 1 354 ? -4.252 -14.332 -4.465 1.00 88.81 354 ALA A CA 1
ATOM 2749 C C . ALA A 1 354 ? -5.622 -13.960 -3.866 1.00 88.81 354 ALA A C 1
ATOM 2751 O O . ALA A 1 354 ? -6.666 -14.295 -4.435 1.00 88.81 354 ALA A O 1
ATOM 2752 N N . VAL A 1 355 ? -5.642 -13.213 -2.754 1.00 85.88 355 VAL A N 1
ATOM 2753 C CA . VAL A 1 355 ? -6.887 -12.710 -2.144 1.00 85.88 355 VAL A CA 1
ATOM 2754 C C . VAL A 1 355 ? -7.609 -11.741 -3.089 1.00 85.88 355 VAL A C 1
ATOM 2756 O O . VAL A 1 355 ? -8.830 -11.842 -3.248 1.00 85.88 355 VAL A O 1
ATOM 2759 N N . ARG A 1 356 ? -6.869 -10.842 -3.756 1.00 88.81 356 ARG A N 1
ATOM 2760 C CA . ARG A 1 356 ? -7.410 -9.891 -4.748 1.00 88.81 356 ARG A CA 1
ATOM 2761 C C . ARG A 1 356 ? -8.031 -10.625 -5.940 1.00 88.81 356 ARG A C 1
ATOM 2763 O O . ARG A 1 356 ? -9.190 -10.374 -6.277 1.00 88.81 356 ARG A O 1
ATOM 2770 N N . ILE A 1 357 ? -7.312 -11.592 -6.515 1.00 90.38 357 ILE A N 1
ATOM 2771 C CA . ILE A 1 357 ? -7.789 -12.429 -7.626 1.00 90.38 357 ILE A CA 1
ATOM 2772 C C . ILE A 1 357 ? -9.060 -13.186 -7.225 1.00 90.38 357 ILE A C 1
ATOM 2774 O O . ILE A 1 357 ? -10.061 -13.155 -7.943 1.00 90.38 357 ILE A O 1
ATOM 2778 N N . GLN A 1 358 ? -9.068 -13.828 -6.053 1.00 86.88 358 GLN A N 1
ATOM 2779 C CA . GLN A 1 358 ? -10.236 -14.569 -5.577 1.00 86.88 358 GLN A CA 1
ATOM 2780 C C . GLN A 1 358 ? -11.450 -13.651 -5.374 1.00 86.88 358 GLN A C 1
ATOM 2782 O O . GLN A 1 358 ? -12.577 -14.028 -5.711 1.00 86.88 358 GLN A O 1
ATOM 2787 N N . ALA A 1 359 ? -11.243 -12.448 -4.833 1.00 84.38 359 ALA A N 1
ATOM 2788 C CA . ALA A 1 359 ? -12.304 -11.460 -4.683 1.00 84.38 359 ALA A CA 1
ATOM 2789 C C . ALA A 1 359 ? -12.862 -11.017 -6.046 1.00 84.38 359 ALA A C 1
ATOM 2791 O O . ALA A 1 359 ? -14.084 -10.943 -6.199 1.00 84.38 359 ALA A O 1
ATOM 2792 N N . ALA A 1 360 ? -12.000 -10.781 -7.039 1.00 87.56 360 ALA A N 1
ATOM 2793 C CA . ALA A 1 360 ? -12.402 -10.418 -8.396 1.00 87.56 360 ALA A CA 1
ATOM 2794 C C . ALA A 1 360 ? -13.206 -11.538 -9.085 1.00 87.56 360 ALA A C 1
ATOM 2796 O O . ALA A 1 360 ? -14.295 -11.284 -9.603 1.00 87.56 360 ALA A O 1
ATOM 2797 N N . LEU A 1 361 ? -12.741 -12.791 -9.009 1.00 88.31 361 LEU A N 1
ATOM 2798 C CA . LEU A 1 361 ? -13.442 -13.954 -9.570 1.00 88.31 361 LEU A CA 1
ATOM 2799 C C . LEU A 1 361 ? -14.840 -14.137 -8.959 1.00 88.31 361 LEU A C 1
ATOM 2801 O O . LEU A 1 361 ? -15.819 -14.277 -9.693 1.00 88.31 361 LEU A O 1
ATOM 2805 N N . LYS A 1 362 ? -14.970 -14.033 -7.628 1.00 85.12 362 LYS A N 1
ATOM 2806 C CA . LYS A 1 362 ? -16.276 -14.111 -6.945 1.00 85.12 362 LYS A CA 1
ATOM 2807 C C . LYS A 1 362 ? -17.249 -13.017 -7.404 1.00 85.12 362 LYS A C 1
ATOM 2809 O O . LYS A 1 362 ? -18.451 -13.266 -7.497 1.00 85.12 362 LYS A O 1
ATOM 2814 N N . ARG A 1 363 ? -16.767 -11.801 -7.693 1.00 83.94 363 ARG A N 1
ATOM 2815 C CA . ARG A 1 363 ? -17.615 -10.710 -8.216 1.00 83.94 363 ARG A CA 1
ATOM 2816 C C . ARG A 1 363 ? -18.095 -10.984 -9.640 1.00 83.94 363 ARG A C 1
ATOM 2818 O O . ARG A 1 363 ? -19.254 -10.701 -9.951 1.00 83.94 363 ARG A O 1
ATOM 2825 N N . LEU A 1 364 ? -17.245 -11.573 -10.482 1.00 85.00 364 LEU A N 1
ATOM 2826 C CA . LEU A 1 364 ? -17.624 -11.979 -11.838 1.00 85.00 364 LEU A CA 1
ATOM 2827 C C . LEU A 1 364 ? -18.707 -13.063 -11.821 1.00 85.00 364 LEU A C 1
ATOM 2829 O O . LEU A 1 364 ? -19.671 -12.971 -12.578 1.00 85.00 364 LEU A O 1
ATOM 2833 N N . GLU A 1 365 ? -18.595 -14.046 -10.925 1.00 84.62 365 GLU A N 1
ATOM 2834 C CA . GLU A 1 365 ? -19.603 -15.101 -10.762 1.00 84.62 365 GLU A CA 1
ATOM 2835 C C . GLU A 1 365 ? -20.966 -14.547 -10.328 1.00 84.62 365 GLU A C 1
ATOM 2837 O O . GLU A 1 365 ? -21.991 -14.950 -10.879 1.00 84.62 365 GLU A O 1
ATOM 2842 N N . LYS A 1 366 ? -20.989 -13.602 -9.376 1.00 79.75 366 LYS A N 1
ATOM 2843 C CA . LYS A 1 366 ? -22.231 -12.943 -8.934 1.00 79.75 366 LYS A CA 1
ATOM 2844 C C . LYS A 1 366 ? -22.898 -12.169 -10.071 1.00 79.75 366 LYS A C 1
ATOM 2846 O O . LYS A 1 366 ? -24.061 -12.421 -10.369 1.00 79.75 366 LYS A O 1
ATOM 2851 N N . THR A 1 367 ? -22.133 -11.324 -10.764 1.00 74.94 367 THR A N 1
ATOM 2852 C CA . THR A 1 367 ? -22.630 -10.546 -11.916 1.00 74.94 367 THR A CA 1
ATOM 2853 C C . THR A 1 367 ? -23.205 -11.458 -13.006 1.00 74.94 367 THR A C 1
ATOM 2855 O O . THR A 1 367 ? -24.260 -11.176 -13.566 1.00 74.94 367 THR A O 1
ATOM 2858 N N . GLY A 1 368 ? -22.542 -12.585 -13.287 1.00 71.38 368 GLY A N 1
ATOM 2859 C CA . GLY A 1 368 ? -23.004 -13.551 -14.285 1.00 71.38 368 GLY A CA 1
ATOM 2860 C C . GLY A 1 368 ? -24.293 -14.287 -13.898 1.00 71.38 368 GLY A C 1
ATOM 2861 O O . GLY A 1 368 ? -25.067 -14.650 -14.779 1.00 71.38 368 GLY A O 1
ATOM 2862 N N . ARG A 1 369 ? -24.552 -14.503 -12.600 1.00 67.75 369 ARG A N 1
ATOM 2863 C CA . ARG A 1 369 ? -25.818 -15.087 -12.115 1.00 67.75 369 ARG A CA 1
ATOM 2864 C C . ARG A 1 369 ? -26.969 -14.086 -12.199 1.00 67.75 369 ARG A C 1
ATOM 2866 O O . ARG A 1 369 ? -28.049 -14.453 -12.644 1.00 67.75 369 ARG A O 1
ATOM 2873 N N . GLU A 1 370 ? -26.725 -12.827 -11.846 1.00 62.34 370 GLU A N 1
ATOM 2874 C CA . GLU A 1 370 ? -27.722 -11.750 -11.933 1.00 62.34 370 GLU A CA 1
ATOM 2875 C C . GLU A 1 370 ? -28.135 -11.448 -13.380 1.00 62.34 370 GLU A C 1
ATOM 2877 O O . GLU A 1 370 ? -29.300 -11.167 -13.639 1.00 62.34 370 GLU A O 1
ATOM 2882 N N . GLN A 1 371 ? -27.206 -11.564 -14.335 1.00 58.84 371 GLN A N 1
ATOM 2883 C CA . GLN A 1 371 ? -27.492 -11.413 -15.768 1.00 58.84 371 GLN A CA 1
ATOM 2884 C C . GLN A 1 371 ? -28.245 -12.598 -16.384 1.00 58.84 371 GLN A C 1
ATOM 2886 O O . GLN A 1 371 ? -28.867 -12.421 -17.420 1.00 58.84 371 GLN A O 1
ATOM 2891 N N . LYS A 1 372 ? -28.181 -13.794 -15.781 1.00 58.56 372 LYS A N 1
ATOM 2892 C CA . LYS A 1 372 ? -28.940 -14.980 -16.224 1.00 58.56 372 LYS A CA 1
ATOM 2893 C C . LYS A 1 372 ? -30.330 -15.088 -15.587 1.00 58.56 372 LYS A C 1
ATOM 2895 O O . LYS A 1 372 ? -31.123 -15.915 -16.019 1.00 58.56 372 LYS A O 1
ATOM 2900 N N . SER A 1 373 ? -30.585 -14.320 -14.527 1.00 49.53 373 SER A N 1
ATOM 2901 C CA . SER A 1 373 ? -31.862 -14.283 -13.800 1.00 49.53 373 SER A CA 1
ATOM 2902 C C . SER A 1 373 ? -32.775 -13.134 -14.252 1.00 49.53 373 SER A C 1
ATOM 2904 O O . SER A 1 373 ? -33.864 -12.978 -13.699 1.00 49.53 373 SER A O 1
ATOM 2906 N N . LYS A 1 374 ? -32.315 -12.322 -15.207 1.00 43.38 374 LYS A N 1
ATOM 2907 C CA . LYS A 1 374 ? -33.089 -11.331 -15.959 1.00 43.38 374 LYS A CA 1
ATOM 2908 C C . LYS A 1 374 ? -33.243 -11.841 -17.380 1.00 43.38 374 LYS A C 1
ATOM 2910 O O . LYS A 1 374 ? -34.290 -11.526 -17.977 1.00 43.38 374 LYS A O 1
#